Protein AF-A0A966X5R8-F1 (afdb_monomer)

Sequence (350 aa):
FYFALRQKQAVINQLYPLGKGPLVHVAPYYPPERRGLTAILPLIAHPHFSNTVVCWDLTVPPRAFEAALSSVDAFDTALQNWGREYETGPRPLQSIAINKSPPIAPYRTLGEEQANALGIGESMVHERVADLQRMGRLRDLLSERLLNQKQMQDEIGADRDVDASLYTGGFFSTEDLATMEQARQTIASGGLPLVAGNERLRLLIERCYVRATDMPSDQAPIQAWLTYLRRQWLDSGRPKGDGKGAPDVDKIKADLDALSGETDGETYYRYVFAVLEAVREFDKKLHAFELELPDFEALAEERYRISKGEIAMVPEIREASHLLLLCGQDCDEEEKENELEGLRARILDG

pLDDT: mean 76.29, std 15.59, range [40.34, 97.44]

Nearest PDB structures (foldseek):
  4hcb-assembly2_B  TM=7.493E-01  e=2.712E-11  Escherichia coli DH5[alpha]
  2qxf-assembly1_A  TM=7.490E-01  e=5.620E-11  Escherichia coli K-12
  4rg8-assembly1_A  TM=7.379E-01  e=1.232E-10  Methylocaldum szegediense
  4hcc-assembly2_B  TM=6.720E-01  e=2.868E-11  Escherichia coli DH5[alpha]
  3hp9-assembly1_A  TM=6.786E-01  e=1.232E-10  Escherichia coli K-12

Structure (mmCIF, N/CA/C/O backbone):
data_AF-A0A966X5R8-F1
#
_entry.id   AF-A0A966X5R8-F1
#
loop_
_atom_site.group_PDB
_atom_site.id
_atom_site.type_symbol
_atom_site.label_atom_id
_atom_site.label_alt_id
_atom_site.label_comp_id
_atom_site.label_asym_id
_atom_site.label_entity_id
_atom_site.label_seq_id
_atom_site.pdbx_PDB_ins_code
_atom_site.Cartn_x
_atom_site.Cartn_y
_atom_site.Cartn_z
_atom_site.occupancy
_atom_site.B_iso_or_equiv
_atom_site.auth_seq_id
_atom_site.auth_comp_id
_atom_site.auth_asym_id
_atom_site.auth_atom_id
_atom_site.pdbx_PDB_model_num
ATOM 1 N N . PHE A 1 1 ? -8.002 7.814 -21.976 1.00 92.00 1 PHE A N 1
ATOM 2 C CA . PHE A 1 1 ? -7.100 6.706 -21.596 1.00 92.00 1 PHE A CA 1
ATOM 3 C C . PHE A 1 1 ? -7.054 6.505 -20.079 1.00 92.00 1 PHE A C 1
ATOM 5 O O . PHE A 1 1 ? -7.661 5.550 -19.617 1.00 92.00 1 PHE A O 1
ATOM 12 N N . TYR A 1 2 ? -6.455 7.411 -19.291 1.00 91.88 2 TYR A N 1
ATOM 13 C CA . TYR A 1 2 ? -6.263 7.225 -17.837 1.00 91.88 2 TYR A CA 1
ATOM 14 C C . TYR A 1 2 ? -7.529 6.892 -17.035 1.00 91.88 2 TYR A C 1
ATOM 16 O O . TYR A 1 2 ? -7.495 6.001 -16.197 1.00 91.88 2 TYR A O 1
ATOM 24 N N . PHE A 1 3 ? -8.673 7.513 -17.338 1.00 95.38 3 PHE A N 1
ATOM 25 C CA . PHE A 1 3 ? -9.938 7.199 -16.659 1.00 95.38 3 PHE A CA 1
ATOM 26 C C . PHE A 1 3 ? -10.355 5.719 -16.775 1.00 95.38 3 PHE A C 1
ATOM 28 O O . PHE A 1 3 ? -11.056 5.202 -15.907 1.00 95.38 3 PHE A O 1
ATOM 35 N N . ALA A 1 4 ? -9.927 5.008 -17.824 1.00 95.38 4 ALA A N 1
ATOM 36 C CA . ALA A 1 4 ? -10.190 3.577 -17.968 1.00 95.38 4 ALA A CA 1
ATOM 37 C C . ALA A 1 4 ? -9.379 2.729 -16.973 1.00 95.38 4 ALA A C 1
ATOM 39 O O . ALA A 1 4 ? -9.860 1.681 -16.551 1.00 95.38 4 ALA A O 1
ATOM 40 N N . LEU A 1 5 ? -8.208 3.204 -16.529 1.00 95.38 5 LEU A N 1
ATOM 41 C CA . LEU A 1 5 ? -7.352 2.514 -15.553 1.00 95.38 5 LEU A CA 1
ATOM 42 C C . LEU A 1 5 ? -7.962 2.448 -14.147 1.00 95.38 5 LEU A C 1
ATOM 44 O O . LEU A 1 5 ? -7.443 1.732 -13.298 1.00 95.38 5 LEU A O 1
ATOM 48 N N . ARG A 1 6 ? -9.104 3.111 -13.910 1.00 95.00 6 ARG A N 1
ATOM 49 C CA . ARG A 1 6 ? -9.931 2.863 -12.718 1.00 95.00 6 ARG A CA 1
ATOM 50 C C . ARG A 1 6 ? -10.447 1.423 -12.649 1.00 95.00 6 ARG A C 1
ATOM 52 O O . ARG A 1 6 ? -10.785 0.931 -11.579 1.00 95.00 6 ARG A O 1
ATOM 59 N N . GLN A 1 7 ? -10.550 0.749 -13.798 1.00 97.06 7 GLN A N 1
ATOM 60 C CA . GLN A 1 7 ? -10.943 -0.652 -13.872 1.00 97.06 7 GLN A CA 1
ATOM 61 C C . GLN A 1 7 ? -9.709 -1.548 -13.771 1.00 97.06 7 GLN A C 1
ATOM 63 O O . GLN A 1 7 ? -8.801 -1.468 -14.599 1.00 97.06 7 GLN A O 1
ATOM 68 N N . LYS A 1 8 ? -9.730 -2.482 -12.814 1.00 95.50 8 LYS A N 1
ATOM 69 C CA . LYS A 1 8 ? -8.647 -3.452 -12.578 1.00 95.50 8 LYS A CA 1
ATOM 70 C C . LYS A 1 8 ? -8.218 -4.183 -13.857 1.00 95.50 8 LYS A C 1
ATOM 72 O O . LYS A 1 8 ? -7.027 -4.336 -14.111 1.00 95.50 8 LYS A O 1
ATOM 77 N N . GLN A 1 9 ? -9.181 -4.580 -14.692 1.00 96.88 9 GLN A N 1
ATOM 78 C CA . GLN A 1 9 ? -8.901 -5.293 -15.940 1.00 96.88 9 GLN A CA 1
ATOM 79 C C . GLN A 1 9 ? -8.107 -4.445 -16.943 1.00 96.88 9 GLN A C 1
ATOM 81 O O . GLN A 1 9 ? -7.209 -4.962 -17.604 1.00 96.88 9 GLN A O 1
ATOM 86 N N . ALA A 1 10 ? -8.382 -3.141 -17.035 1.00 96.88 10 ALA A N 1
ATOM 87 C CA . ALA A 1 10 ? -7.639 -2.250 -17.923 1.00 96.88 10 ALA A CA 1
ATOM 88 C C . ALA A 1 10 ? -6.162 -2.148 -17.506 1.00 96.88 10 ALA A C 1
ATOM 90 O O . ALA A 1 10 ? -5.284 -2.140 -18.366 1.00 96.88 10 ALA A O 1
ATOM 91 N N . VAL A 1 11 ? -5.888 -2.145 -16.198 1.00 97.31 11 VAL A N 1
ATOM 92 C CA . VAL A 1 11 ? -4.527 -2.151 -15.638 1.00 97.31 11 VAL A CA 1
ATOM 93 C C . VAL A 1 11 ? -3.827 -3.487 -15.900 1.00 97.31 11 VAL A C 1
ATOM 95 O O . VAL A 1 11 ? -2.685 -3.507 -16.358 1.00 97.31 11 VAL A O 1
ATOM 98 N N . ILE A 1 12 ? -4.522 -4.611 -15.687 1.00 97.00 12 ILE A N 1
ATOM 99 C CA . ILE A 1 12 ? -4.009 -5.958 -15.992 1.00 97.00 12 ILE A CA 1
ATOM 100 C C . ILE A 1 12 ? -3.611 -6.058 -17.467 1.00 97.00 12 ILE A C 1
ATOM 102 O O . ILE A 1 12 ? -2.516 -6.524 -17.773 1.00 97.00 12 ILE A O 1
ATOM 106 N N . ASN A 1 13 ? -4.439 -5.538 -18.376 1.00 96.00 13 ASN A N 1
ATOM 107 C CA . ASN A 1 13 ? -4.143 -5.524 -19.807 1.00 96.00 13 ASN A CA 1
ATOM 108 C C . ASN A 1 13 ? -2.893 -4.696 -20.151 1.00 96.00 13 ASN A C 1
ATOM 110 O O . ASN A 1 13 ? -2.282 -4.942 -21.187 1.00 96.00 13 ASN A O 1
ATOM 114 N N . GLN A 1 14 ? -2.483 -3.732 -19.317 1.00 96.25 14 GLN A N 1
ATOM 115 C CA . GLN A 1 14 ? -1.216 -3.010 -19.491 1.00 96.25 14 GLN A CA 1
ATOM 116 C C . GLN A 1 14 ? -0.022 -3.790 -18.934 1.00 96.25 14 GLN A C 1
ATOM 118 O O . GLN A 1 14 ? 1.025 -3.790 -19.568 1.00 96.25 14 GLN A O 1
ATOM 123 N N . LEU A 1 15 ? -0.172 -4.500 -17.815 1.00 96.56 15 LEU A N 1
ATOM 124 C CA . LEU A 1 15 ? 0.940 -5.175 -17.128 1.00 96.56 15 LEU A CA 1
ATOM 125 C C . LEU A 1 15 ? 1.229 -6.594 -17.645 1.00 96.56 15 LEU A C 1
ATOM 127 O O . LEU A 1 15 ? 2.384 -7.010 -17.657 1.00 96.56 15 LEU A O 1
ATOM 131 N N . TYR A 1 16 ? 0.201 -7.327 -18.082 1.00 96.12 16 TYR A N 1
ATOM 132 C CA . TYR A 1 16 ? 0.299 -8.738 -18.470 1.00 96.12 16 TYR A CA 1
ATOM 133 C C . TYR A 1 16 ? 0.244 -8.946 -19.998 1.00 96.12 16 TYR A C 1
ATOM 135 O O . TYR A 1 16 ? -0.403 -8.152 -20.692 1.00 96.12 16 TYR A O 1
ATOM 143 N N . PRO A 1 17 ? 0.883 -10.006 -20.540 1.00 95.69 17 PRO A N 1
ATOM 144 C CA . PRO A 1 17 ? 1.785 -10.928 -19.840 1.00 95.69 17 PRO A CA 1
ATOM 145 C C . PRO A 1 17 ? 3.050 -10.226 -19.321 1.00 95.69 17 PRO A C 1
ATOM 147 O O . PRO A 1 17 ? 3.503 -9.235 -19.892 1.00 95.69 17 PRO A O 1
ATOM 150 N N . LEU A 1 18 ? 3.590 -10.718 -18.203 1.00 94.06 18 LEU A N 1
ATOM 151 C CA . LEU A 1 18 ? 4.760 -10.117 -17.557 1.00 94.06 18 LEU A CA 1
ATOM 152 C C . LEU A 1 18 ? 5.972 -10.175 -18.494 1.00 94.06 18 LEU A C 1
ATOM 154 O O . LEU A 1 18 ? 6.212 -11.181 -19.161 1.00 94.06 18 LEU A O 1
ATOM 158 N N . GLY A 1 19 ? 6.737 -9.088 -18.552 1.00 90.56 19 GLY A N 1
ATOM 159 C CA . GLY A 1 19 ? 7.883 -8.949 -19.448 1.00 90.56 19 GLY A CA 1
ATOM 160 C C . GLY A 1 19 ? 7.545 -8.671 -20.917 1.00 90.56 19 GLY A C 1
ATOM 161 O O . GLY A 1 19 ? 8.469 -8.639 -21.725 1.00 90.56 19 GLY A O 1
ATOM 162 N N . LYS A 1 20 ? 6.272 -8.443 -21.285 1.00 92.12 20 LYS A N 1
ATOM 163 C CA . LYS A 1 20 ? 5.883 -8.173 -22.687 1.00 92.12 20 LYS A CA 1
ATOM 164 C C . LYS A 1 20 ? 6.517 -6.924 -23.297 1.00 92.12 20 LYS A C 1
ATOM 166 O O . LYS A 1 20 ? 6.625 -6.827 -24.514 1.00 92.12 20 LYS A O 1
ATOM 171 N N . GLY A 1 21 ? 6.862 -5.943 -22.469 1.00 93.38 21 GLY A N 1
ATOM 172 C CA . GLY A 1 21 ? 7.420 -4.683 -22.928 1.00 93.38 21 GLY A CA 1
ATOM 173 C C . GLY A 1 21 ? 7.363 -3.583 -21.872 1.00 93.38 21 GLY A C 1
ATOM 174 O O . GLY A 1 21 ? 6.672 -3.730 -20.858 1.00 93.38 21 GLY A O 1
ATOM 175 N N . PRO A 1 22 ? 8.103 -2.490 -22.107 1.00 96.75 22 PRO A N 1
ATOM 176 C CA . PRO A 1 22 ? 8.190 -1.373 -21.185 1.00 96.75 22 PRO A CA 1
ATOM 177 C C . PRO A 1 22 ? 6.902 -0.542 -21.161 1.00 96.75 22 PRO A C 1
ATOM 179 O O . PRO A 1 22 ? 6.202 -0.372 -22.166 1.00 96.75 22 PRO A O 1
ATOM 182 N N . LEU A 1 23 ? 6.626 0.028 -19.996 1.00 97.44 23 LEU A N 1
ATOM 183 C CA . LEU A 1 23 ? 5.551 0.978 -19.740 1.00 97.44 23 LEU A CA 1
ATOM 184 C C . LEU A 1 23 ? 6.149 2.276 -19.207 1.00 97.44 23 LEU A C 1
ATOM 186 O O . LEU A 1 23 ? 7.207 2.265 -18.593 1.00 97.44 23 LEU A O 1
ATOM 190 N N . VAL A 1 24 ? 5.455 3.386 -19.396 1.00 96.38 24 VAL A N 1
ATOM 191 C CA . VAL A 1 24 ? 5.716 4.630 -18.670 1.00 96.38 24 VAL A CA 1
ATOM 192 C C . VAL A 1 24 ? 4.886 4.615 -17.394 1.00 96.38 24 VAL A C 1
ATOM 194 O O . VAL A 1 24 ? 3.713 4.243 -17.432 1.00 96.38 24 VAL A O 1
ATOM 197 N N . HIS A 1 25 ? 5.486 5.021 -16.280 1.00 95.75 25 HIS A N 1
ATOM 198 C CA . HIS A 1 25 ? 4.829 5.154 -14.984 1.00 95.75 25 HIS A CA 1
ATOM 199 C C . HIS A 1 25 ? 5.086 6.539 -14.398 1.00 95.75 25 HIS A C 1
ATOM 201 O O . HIS A 1 25 ? 6.204 7.052 -14.475 1.00 95.75 25 HIS A O 1
ATOM 207 N N . VAL A 1 26 ? 4.043 7.126 -13.813 1.00 92.94 26 VAL A N 1
ATOM 208 C CA . VAL A 1 26 ? 4.094 8.438 -13.162 1.00 92.94 26 VAL A CA 1
ATOM 209 C C . VAL A 1 26 ? 4.013 8.265 -11.651 1.00 92.94 26 VAL A C 1
ATOM 211 O O . VAL A 1 26 ? 3.110 7.600 -11.150 1.00 92.94 26 VAL A O 1
ATOM 214 N N . ALA A 1 27 ? 4.907 8.898 -10.902 1.00 88.88 27 ALA A N 1
ATOM 215 C CA . ALA A 1 27 ? 4.809 8.930 -9.448 1.00 88.88 27 ALA A CA 1
ATOM 216 C C . ALA A 1 27 ? 5.472 10.186 -8.864 1.00 88.88 27 ALA A C 1
ATOM 218 O O . ALA A 1 27 ? 6.476 10.652 -9.405 1.00 88.88 27 ALA A O 1
ATOM 219 N N . PRO A 1 28 ? 4.963 10.716 -7.735 1.00 84.25 28 PRO A N 1
ATOM 220 C CA . PRO A 1 28 ? 5.471 11.954 -7.137 1.00 84.25 28 PRO A CA 1
ATOM 221 C C . PRO A 1 28 ? 6.893 11.831 -6.573 1.00 84.25 28 PRO A C 1
ATOM 223 O O . PRO A 1 28 ? 7.563 12.837 -6.382 1.00 84.25 28 PRO A O 1
ATOM 226 N N . TYR A 1 29 ? 7.356 10.607 -6.306 1.00 80.00 29 TYR A N 1
ATOM 227 C CA . TYR A 1 29 ? 8.695 10.336 -5.782 1.00 80.00 29 TYR A CA 1
ATOM 228 C C . TYR A 1 29 ? 9.753 10.130 -6.878 1.00 80.00 29 TYR A C 1
ATOM 230 O O . TYR A 1 29 ? 10.916 9.892 -6.553 1.00 80.00 29 TYR A O 1
ATOM 238 N N . TYR A 1 30 ? 9.381 10.161 -8.164 1.00 85.62 30 TYR A N 1
ATOM 239 C CA . TYR A 1 30 ? 10.380 10.172 -9.233 1.00 85.62 30 TYR A CA 1
ATOM 240 C C . TYR A 1 30 ? 11.005 11.567 -9.370 1.00 85.62 30 TYR A C 1
ATOM 242 O O . TYR A 1 30 ? 10.332 12.560 -9.090 1.00 85.62 30 TYR A O 1
ATOM 250 N N . PRO A 1 31 ? 12.271 11.659 -9.822 1.00 84.25 31 PRO A N 1
ATOM 251 C CA . PRO A 1 31 ? 12.991 12.925 -9.872 1.00 84.25 31 PRO A CA 1
ATOM 252 C C . PRO A 1 31 ? 12.249 14.009 -10.680 1.00 84.25 31 PRO A C 1
ATOM 254 O O . PRO A 1 31 ? 11.727 13.703 -11.765 1.00 84.25 31 PRO A O 1
ATOM 257 N N . PRO A 1 32 ? 12.210 15.268 -10.198 1.00 86.19 32 PRO A N 1
ATOM 258 C CA . PRO A 1 32 ? 11.574 16.382 -10.902 1.00 86.19 32 PRO A CA 1
ATOM 259 C C . PRO A 1 32 ? 12.135 16.626 -12.307 1.00 86.19 32 PRO A C 1
ATOM 261 O O . PRO A 1 32 ? 11.387 17.006 -13.206 1.00 86.19 32 PRO A O 1
ATOM 264 N N . GLU A 1 33 ? 13.418 16.337 -12.533 1.00 87.19 33 GLU A N 1
ATOM 265 C CA . GLU A 1 33 ? 14.095 16.467 -13.832 1.00 87.19 33 GLU A CA 1
ATOM 266 C C . GLU A 1 33 ? 13.464 15.545 -14.883 1.00 87.19 33 GLU A C 1
ATOM 268 O O . GLU A 1 33 ? 13.405 15.877 -16.066 1.00 87.19 33 GLU A O 1
ATOM 273 N N . ARG A 1 34 ? 12.917 14.405 -14.437 1.00 88.12 34 ARG A N 1
ATOM 274 C CA . ARG A 1 34 ? 12.148 13.476 -15.272 1.00 88.12 34 ARG A CA 1
ATOM 275 C C . ARG A 1 34 ? 10.647 13.760 -15.254 1.00 88.12 34 ARG A C 1
ATOM 277 O O . ARG A 1 34 ? 9.868 12.957 -15.756 1.00 88.12 34 ARG A O 1
ATOM 284 N N . ARG A 1 35 ? 10.214 14.887 -14.678 1.00 89.75 35 ARG A N 1
ATOM 285 C CA . ARG A 1 35 ? 8.802 15.290 -14.545 1.00 89.75 35 ARG A CA 1
ATOM 286 C C . ARG A 1 35 ? 7.945 14.238 -13.838 1.00 89.75 35 ARG A C 1
ATOM 288 O O . ARG A 1 35 ? 6.788 14.027 -14.197 1.00 89.75 35 ARG A O 1
ATOM 295 N N . GLY A 1 36 ? 8.526 13.536 -12.866 1.00 89.50 36 GLY A N 1
ATOM 296 C CA . GLY A 1 36 ? 7.824 12.470 -12.160 1.00 89.50 36 GLY A CA 1
ATOM 297 C C . GLY A 1 36 ? 7.542 11.233 -13.026 1.00 89.50 36 GLY A C 1
ATOM 298 O O . GLY A 1 36 ? 6.611 10.494 -12.715 1.00 89.50 36 GLY A O 1
ATOM 299 N N . LEU A 1 37 ? 8.287 11.015 -14.119 1.00 92.44 37 LEU A N 1
ATOM 300 C CA . LEU A 1 37 ? 8.134 9.881 -15.037 1.00 92.44 37 LEU A CA 1
ATOM 301 C C . LEU A 1 37 ? 9.310 8.908 -14.938 1.00 92.44 37 LEU A C 1
ATOM 303 O O . LEU A 1 37 ? 10.467 9.300 -14.776 1.00 92.44 37 LEU A O 1
ATOM 307 N N . THR A 1 38 ? 9.023 7.629 -15.158 1.00 92.69 38 THR A N 1
ATOM 308 C CA . THR A 1 38 ? 10.049 6.645 -15.502 1.00 92.69 38 THR A CA 1
ATOM 309 C C . THR A 1 38 ? 9.525 5.593 -16.481 1.00 92.69 38 THR A C 1
ATOM 311 O O . THR A 1 38 ? 8.311 5.453 -16.659 1.00 92.69 38 THR A O 1
ATOM 314 N N . ALA A 1 39 ? 10.432 4.843 -17.113 1.00 95.50 39 ALA A N 1
ATOM 315 C CA . ALA A 1 39 ? 10.085 3.621 -17.828 1.00 95.50 39 ALA A CA 1
ATOM 316 C C . ALA A 1 39 ? 10.262 2.412 -16.911 1.00 95.50 39 ALA A C 1
ATOM 318 O O . ALA A 1 39 ? 11.299 2.251 -16.272 1.00 95.50 39 ALA A O 1
ATOM 319 N N . ILE A 1 40 ? 9.253 1.548 -16.879 1.00 95.94 40 ILE A N 1
ATOM 320 C CA . ILE A 1 40 ? 9.234 0.341 -16.065 1.00 95.94 40 ILE A CA 1
ATOM 321 C C . ILE A 1 40 ? 9.009 -0.919 -16.902 1.00 95.94 40 ILE A C 1
ATOM 323 O O . ILE A 1 40 ? 8.311 -0.878 -17.914 1.00 95.94 40 ILE A O 1
ATOM 327 N N . LEU A 1 41 ? 9.530 -2.059 -16.446 1.00 96.81 41 LEU A N 1
ATOM 328 C CA . LEU A 1 41 ? 9.238 -3.381 -17.009 1.00 96.81 41 LEU A CA 1
ATOM 329 C C . LEU A 1 41 ? 8.567 -4.284 -15.959 1.00 96.81 41 LEU A C 1
ATOM 331 O O . LEU A 1 41 ? 9.183 -4.547 -14.928 1.00 96.81 41 LEU A O 1
ATOM 335 N N . PRO A 1 42 ? 7.346 -4.803 -16.192 1.00 96.19 42 PRO A N 1
ATOM 336 C CA . PRO A 1 42 ? 6.706 -5.760 -15.283 1.00 96.19 42 PRO A CA 1
ATOM 337 C C . PRO A 1 42 ? 7.482 -7.081 -15.210 1.00 96.19 42 PRO A C 1
ATOM 339 O O . PRO A 1 42 ? 7.704 -7.707 -16.249 1.00 96.19 42 PRO A O 1
ATOM 342 N N . LEU A 1 43 ? 7.869 -7.524 -14.008 1.00 94.00 43 LEU A N 1
ATOM 343 C CA . LEU A 1 43 ? 8.695 -8.725 -13.814 1.00 94.00 43 LEU A CA 1
ATOM 344 C C . LEU A 1 43 ? 7.929 -9.891 -13.190 1.00 94.00 43 LEU A C 1
ATOM 346 O O . LEU A 1 43 ? 7.895 -10.973 -13.777 1.00 94.00 43 LEU A O 1
ATOM 350 N N . ILE A 1 44 ? 7.336 -9.678 -12.012 1.00 94.12 44 ILE A N 1
ATOM 351 C CA . ILE A 1 44 ? 6.662 -10.722 -11.227 1.00 94.12 44 ILE A CA 1
ATOM 352 C C . ILE A 1 44 ? 5.359 -10.197 -10.621 1.00 94.12 44 ILE A C 1
ATOM 354 O O . ILE A 1 44 ? 5.223 -9.006 -10.336 1.00 94.12 44 ILE A O 1
ATOM 358 N N . ALA A 1 45 ? 4.400 -11.092 -10.394 1.00 94.88 45 ALA A N 1
ATOM 359 C CA . ALA A 1 45 ? 3.311 -10.813 -9.465 1.00 94.88 45 ALA A CA 1
ATOM 360 C C . ALA A 1 45 ? 3.867 -10.865 -8.035 1.00 94.88 45 ALA A C 1
ATOM 362 O O . ALA A 1 45 ? 4.693 -11.724 -7.729 1.00 94.88 45 ALA A O 1
ATOM 363 N N . HIS A 1 46 ? 3.437 -9.957 -7.162 1.00 91.62 46 HIS A N 1
ATOM 364 C CA . HIS A 1 46 ? 3.885 -9.982 -5.776 1.00 91.62 46 HIS A CA 1
ATOM 365 C C . HIS A 1 46 ? 3.314 -11.228 -5.077 1.00 91.62 46 HIS A C 1
ATOM 367 O O . HIS A 1 46 ? 2.095 -11.414 -5.091 1.00 91.62 46 HIS A O 1
ATOM 373 N N . PRO A 1 47 ? 4.142 -12.051 -4.410 1.00 88.44 47 PRO A N 1
ATOM 374 C CA . PRO A 1 47 ? 3.707 -13.352 -3.896 1.00 88.44 47 PRO A CA 1
ATOM 375 C C . PRO A 1 47 ? 2.616 -13.251 -2.820 1.00 88.44 47 PRO A C 1
ATOM 377 O O . PRO A 1 47 ? 1.686 -14.046 -2.794 1.00 88.44 47 PRO A O 1
ATOM 380 N N . HIS A 1 48 ? 2.699 -12.232 -1.960 1.00 83.44 48 HIS A N 1
ATOM 381 C CA . HIS A 1 48 ? 1.723 -12.006 -0.886 1.00 83.44 48 HIS A CA 1
ATOM 382 C C . HIS A 1 48 ? 0.604 -11.009 -1.191 1.00 83.44 48 HIS A C 1
ATOM 384 O O . HIS A 1 48 ? -0.446 -11.046 -0.551 1.00 83.44 48 HIS A O 1
ATOM 390 N N . PHE A 1 49 ? 0.824 -10.088 -2.128 1.00 86.50 49 PHE A N 1
ATOM 391 C CA . PHE A 1 49 ? -0.122 -9.029 -2.456 1.00 86.50 49 PHE A CA 1
ATOM 392 C C . PHE A 1 49 ? -0.640 -9.289 -3.864 1.00 86.50 49 PHE A C 1
ATOM 394 O O . PHE A 1 49 ? -0.090 -8.794 -4.842 1.00 86.50 49 PHE A O 1
ATOM 401 N N . SER A 1 50 ? -1.726 -10.055 -3.967 1.00 88.88 50 SER A N 1
ATOM 402 C CA . SER A 1 50 ? -2.311 -10.486 -5.249 1.00 88.88 50 SER A CA 1
ATOM 403 C C . SER A 1 50 ? -2.692 -9.336 -6.190 1.00 88.88 50 SER A C 1
ATOM 405 O O . SER A 1 50 ? -2.828 -9.527 -7.396 1.00 88.88 50 SER A O 1
ATOM 407 N N . ASN A 1 51 ? -2.856 -8.128 -5.645 1.00 93.06 51 ASN A N 1
ATOM 408 C CA . ASN A 1 51 ? -3.130 -6.908 -6.394 1.00 93.06 51 ASN A CA 1
ATOM 409 C C . ASN A 1 51 ? -1.874 -6.080 -6.707 1.00 93.06 51 ASN A C 1
ATOM 411 O O . ASN A 1 51 ? -2.007 -4.926 -7.099 1.00 93.06 51 ASN A O 1
ATOM 415 N N . THR A 1 52 ? -0.672 -6.622 -6.546 1.00 93.81 52 THR A N 1
ATOM 416 C CA . THR A 1 52 ? 0.574 -5.887 -6.766 1.00 93.81 52 THR A CA 1
ATOM 417 C C . THR A 1 52 ? 1.428 -6.602 -7.799 1.00 93.81 52 THR A C 1
ATOM 419 O O . THR A 1 52 ? 1.671 -7.803 -7.705 1.00 93.81 52 THR A O 1
ATOM 422 N N . VAL A 1 53 ? 1.912 -5.850 -8.782 1.00 95.38 53 VAL A N 1
ATOM 423 C CA . VAL A 1 53 ? 2.927 -6.303 -9.735 1.00 95.38 53 VAL A CA 1
ATOM 424 C C . VAL A 1 53 ? 4.225 -5.583 -9.420 1.00 95.38 53 VAL A C 1
ATOM 426 O O . VAL A 1 53 ? 4.234 -4.367 -9.238 1.00 95.38 53 VAL A O 1
ATOM 429 N N . VAL A 1 54 ? 5.316 -6.336 -9.348 1.00 93.12 54 VAL A N 1
ATOM 430 C CA . VAL A 1 54 ? 6.653 -5.787 -9.147 1.00 93.12 54 VAL A CA 1
ATOM 431 C C . VAL A 1 54 ? 7.262 -5.513 -10.514 1.00 93.12 54 VAL A C 1
ATOM 433 O O . VAL A 1 54 ? 7.395 -6.410 -11.354 1.00 93.12 54 VAL A O 1
ATOM 436 N N . CYS A 1 55 ? 7.620 -4.256 -10.731 1.00 93.81 55 CYS A N 1
ATOM 437 C CA . CYS A 1 55 ? 8.205 -3.761 -11.964 1.00 93.81 55 CYS A CA 1
ATOM 438 C C . CYS A 1 55 ? 9.628 -3.258 -11.719 1.00 93.81 55 CYS A C 1
ATOM 440 O O . CYS A 1 55 ? 9.940 -2.781 -10.632 1.00 93.81 55 CYS A O 1
ATOM 442 N N . TRP A 1 56 ? 10.472 -3.326 -12.743 1.00 91.94 56 TRP A N 1
ATOM 443 C CA . TRP A 1 56 ? 11.819 -2.767 -12.729 1.00 91.94 56 TRP A CA 1
ATOM 444 C C . TRP A 1 56 ? 11.840 -1.356 -13.309 1.00 91.94 56 TRP A C 1
ATOM 446 O O . TRP A 1 56 ? 11.336 -1.185 -14.411 1.00 91.94 56 TRP A O 1
ATOM 456 N N . ASP A 1 57 ? 12.443 -0.378 -12.635 1.00 91.75 57 ASP A N 1
ATOM 457 C CA . ASP A 1 57 ? 12.769 0.938 -13.194 1.00 91.75 57 ASP A CA 1
ATOM 458 C C . ASP A 1 57 ? 13.962 0.811 -14.151 1.00 91.75 57 ASP A C 1
ATOM 460 O O . ASP A 1 57 ? 15.105 0.606 -13.739 1.00 91.75 57 ASP A O 1
ATOM 464 N N . LEU A 1 58 ? 13.694 0.942 -15.449 1.00 92.88 58 LEU A N 1
ATOM 465 C CA . LEU A 1 58 ? 14.681 0.761 -16.512 1.00 92.88 58 LEU A CA 1
ATOM 466 C C . LEU A 1 58 ? 15.762 1.844 -16.526 1.00 92.88 58 LEU A C 1
ATOM 468 O O . LEU A 1 58 ? 16.779 1.665 -17.183 1.00 92.88 58 LEU A O 1
ATOM 472 N N . THR A 1 59 ? 15.605 2.936 -15.778 1.00 88.94 59 THR A N 1
ATOM 473 C CA . THR A 1 59 ? 16.694 3.911 -15.615 1.00 88.94 59 THR A CA 1
ATOM 474 C C . THR A 1 59 ? 17.819 3.399 -14.719 1.00 88.94 59 THR A C 1
ATOM 476 O O . THR A 1 59 ? 18.926 3.936 -14.753 1.00 88.94 59 THR A O 1
ATOM 479 N N . VAL A 1 60 ? 17.576 2.318 -13.971 1.00 86.12 60 VAL A N 1
ATOM 480 C CA . VAL A 1 60 ? 18.576 1.655 -13.136 1.00 86.12 60 VAL A CA 1
ATOM 481 C C . VAL A 1 60 ? 19.142 0.435 -13.872 1.00 86.12 60 VAL A C 1
ATOM 483 O O . VAL A 1 60 ? 18.377 -0.474 -14.207 1.00 86.12 60 VAL A O 1
ATOM 486 N N . PRO A 1 61 ? 20.466 0.364 -14.118 1.00 85.38 61 PRO A N 1
ATOM 487 C CA . PRO A 1 61 ? 21.083 -0.770 -14.800 1.00 85.38 61 PRO A CA 1
ATOM 488 C C . PRO A 1 61 ? 20.911 -2.076 -13.999 1.00 85.38 61 PRO A C 1
ATOM 490 O O . PRO A 1 61 ? 21.439 -2.171 -12.889 1.00 85.38 61 PRO A O 1
ATOM 493 N N . PRO A 1 62 ? 20.267 -3.122 -14.560 1.00 82.94 62 PRO A N 1
ATOM 494 C CA . PRO A 1 62 ? 20.102 -4.419 -13.900 1.00 82.94 62 PRO A CA 1
ATOM 495 C C . PRO A 1 62 ? 21.427 -5.077 -13.515 1.00 82.94 62 PRO A C 1
ATOM 497 O O . PRO A 1 62 ? 21.525 -5.721 -12.478 1.00 82.94 62 PRO A O 1
ATOM 500 N N . ARG A 1 63 ? 22.482 -4.856 -14.307 1.00 77.31 63 ARG A N 1
ATOM 501 C CA . ARG A 1 63 ? 23.830 -5.390 -14.050 1.00 77.31 63 ARG A CA 1
ATOM 502 C C . ARG A 1 63 ? 24.421 -4.941 -12.717 1.00 77.31 63 ARG A C 1
ATOM 504 O O . ARG A 1 63 ? 25.173 -5.693 -12.111 1.00 77.31 63 ARG A O 1
ATOM 511 N N . ALA A 1 64 ? 24.045 -3.759 -12.218 1.00 69.12 64 ALA A N 1
ATOM 512 C CA . ALA A 1 64 ? 24.472 -3.310 -10.891 1.00 69.12 64 ALA A CA 1
ATOM 513 C C . ALA A 1 64 ? 23.976 -4.248 -9.774 1.00 69.12 64 ALA A C 1
ATOM 515 O O . ALA A 1 64 ? 24.586 -4.329 -8.713 1.00 69.12 64 ALA A O 1
ATOM 516 N N . PHE A 1 65 ? 22.898 -4.994 -10.030 1.00 69.69 65 PHE A N 1
ATOM 517 C CA . PHE A 1 65 ? 22.325 -5.947 -9.090 1.00 69.69 65 PHE A CA 1
ATOM 518 C C . PHE A 1 65 ? 22.960 -7.308 -9.207 1.00 69.69 65 PHE A C 1
ATOM 520 O O . PHE A 1 65 ? 22.951 -8.028 -8.228 1.00 69.69 65 PHE A O 1
ATOM 527 N N . GLU A 1 66 ? 23.539 -7.663 -10.350 1.00 66.56 66 GLU A N 1
ATOM 528 C CA . GLU A 1 66 ? 24.183 -8.960 -10.547 1.00 66.56 66 GLU A CA 1
ATOM 529 C C . GLU A 1 66 ? 25.266 -9.216 -9.486 1.00 66.56 66 GLU A C 1
ATOM 531 O O . GLU A 1 66 ? 25.321 -10.297 -8.907 1.00 66.56 66 GLU A O 1
ATOM 536 N N . ALA A 1 67 ? 26.021 -8.176 -9.115 1.00 63.22 67 ALA A N 1
ATOM 537 C CA . ALA A 1 67 ? 26.954 -8.220 -7.992 1.00 63.22 67 ALA A CA 1
ATOM 538 C C . ALA A 1 67 ? 26.248 -8.405 -6.632 1.00 63.22 67 ALA A C 1
ATOM 540 O O . ALA A 1 67 ? 26.701 -9.209 -5.819 1.00 63.22 67 ALA A O 1
ATOM 541 N N . ALA A 1 68 ? 25.118 -7.727 -6.397 1.00 59.84 68 ALA A N 1
ATOM 542 C CA . ALA A 1 68 ? 24.312 -7.868 -5.179 1.00 59.84 68 ALA A CA 1
ATOM 543 C C . ALA A 1 68 ? 23.574 -9.218 -5.091 1.00 59.84 68 ALA A C 1
ATOM 545 O O . ALA A 1 68 ? 23.326 -9.701 -3.995 1.00 59.84 68 ALA A O 1
ATOM 546 N N . LEU A 1 69 ? 23.280 -9.872 -6.220 1.00 59.34 69 LEU A N 1
ATOM 547 C CA . LEU A 1 69 ? 22.708 -11.224 -6.275 1.00 59.34 69 LEU A CA 1
ATOM 548 C C . LEU A 1 69 ? 23.697 -12.295 -5.778 1.00 59.34 69 LEU A C 1
ATOM 550 O O . LEU A 1 69 ? 23.291 -13.434 -5.546 1.00 59.34 69 LEU A O 1
ATOM 554 N N . SER A 1 70 ? 24.978 -11.946 -5.613 1.00 59.81 70 SER A N 1
ATOM 555 C CA . SER A 1 70 ? 26.026 -12.851 -5.123 1.00 59.81 70 SER A CA 1
ATOM 556 C C . SER A 1 70 ? 25.936 -13.113 -3.618 1.00 59.81 70 SER A C 1
ATOM 558 O O . SER A 1 70 ? 26.444 -14.136 -3.159 1.00 59.81 70 SER A O 1
ATOM 560 N N . SER A 1 71 ? 25.308 -12.221 -2.839 1.00 61.25 71 SER A N 1
ATOM 561 C CA . SER A 1 71 ? 25.080 -12.435 -1.409 1.00 61.25 71 SER A CA 1
ATOM 562 C C . SER A 1 71 ? 23.689 -11.984 -0.965 1.00 61.25 71 SER A C 1
ATOM 564 O O . SER A 1 71 ? 23.177 -10.929 -1.329 1.00 61.25 71 SER A O 1
ATOM 566 N N . VAL A 1 72 ? 23.082 -12.830 -0.140 1.00 58.59 72 VAL A N 1
ATOM 567 C CA . VAL A 1 72 ? 21.742 -12.666 0.428 1.00 58.59 72 VAL A CA 1
ATOM 568 C C . VAL A 1 72 ? 21.590 -11.323 1.150 1.00 58.59 72 VAL A C 1
ATOM 570 O O . VAL A 1 72 ? 20.679 -10.556 0.843 1.00 58.59 72 VAL A O 1
ATOM 573 N N . ASP A 1 73 ? 22.535 -11.004 2.032 1.00 60.47 73 ASP A N 1
ATOM 574 C CA . ASP A 1 73 ? 22.474 -9.802 2.864 1.00 60.47 73 ASP A CA 1
ATOM 575 C C . ASP A 1 73 ? 22.686 -8.516 2.059 1.00 60.47 73 ASP A C 1
ATOM 577 O O . ASP A 1 73 ? 22.098 -7.486 2.387 1.00 60.47 73 ASP A O 1
ATOM 581 N N . ALA A 1 74 ? 23.485 -8.553 0.984 1.00 58.31 74 ALA A N 1
ATOM 582 C CA . ALA A 1 74 ? 23.678 -7.389 0.121 1.00 58.31 74 ALA A CA 1
ATOM 583 C C . ALA A 1 74 ? 22.417 -7.087 -0.688 1.00 58.31 74 ALA A C 1
ATOM 585 O O . ALA A 1 74 ? 22.063 -5.921 -0.839 1.00 58.31 74 ALA A O 1
ATOM 586 N N . PHE A 1 75 ? 21.713 -8.116 -1.166 1.00 61.47 75 PHE A N 1
ATOM 587 C CA . PHE A 1 75 ? 20.444 -7.941 -1.864 1.00 61.47 75 PHE A CA 1
ATOM 588 C C . PHE A 1 75 ? 19.351 -7.398 -0.937 1.00 61.47 75 PHE A C 1
ATOM 590 O O . PHE A 1 75 ? 18.663 -6.450 -1.311 1.00 61.47 75 PHE A O 1
ATOM 597 N N . ASP A 1 76 ? 19.231 -7.941 0.278 1.00 61.19 76 ASP A N 1
ATOM 598 C CA . ASP A 1 76 ? 18.237 -7.500 1.264 1.00 61.19 76 ASP A CA 1
ATOM 599 C C . ASP A 1 76 ? 18.551 -6.099 1.805 1.00 61.19 76 ASP A C 1
ATOM 601 O O . ASP A 1 76 ? 17.656 -5.262 1.893 1.00 61.19 76 ASP A O 1
ATOM 605 N N . THR A 1 77 ? 19.821 -5.787 2.076 1.00 58.09 77 THR A N 1
ATOM 606 C CA . THR A 1 77 ? 20.260 -4.430 2.449 1.00 58.09 77 THR A CA 1
ATOM 607 C C . THR A 1 77 ? 19.979 -3.443 1.329 1.00 58.09 77 THR A C 1
ATOM 609 O O . THR A 1 77 ? 19.493 -2.340 1.575 1.00 58.09 77 THR A O 1
ATOM 612 N N . ALA A 1 78 ? 20.245 -3.828 0.083 1.00 56.94 78 ALA A N 1
ATOM 613 C CA . ALA A 1 78 ? 19.971 -2.964 -1.042 1.00 56.94 78 ALA A CA 1
ATOM 614 C C . ALA A 1 78 ? 18.450 -2.773 -1.212 1.00 56.94 78 ALA A C 1
ATOM 616 O O . ALA A 1 78 ? 17.999 -1.634 -1.276 1.00 56.94 78 ALA A O 1
ATOM 617 N N . LEU A 1 79 ? 17.638 -3.833 -1.105 1.00 60.09 79 LEU A N 1
ATOM 618 C CA . LEU A 1 79 ? 16.168 -3.779 -1.119 1.00 60.09 79 LEU A CA 1
ATOM 619 C C . LEU A 1 79 ? 15.565 -2.944 0.023 1.00 60.09 79 LEU A C 1
ATOM 621 O O . LEU A 1 79 ? 14.609 -2.209 -0.205 1.00 60.09 79 LEU A O 1
ATOM 625 N N . GLN A 1 80 ? 16.122 -3.022 1.233 1.00 55.16 80 GLN A N 1
ATOM 626 C CA . GLN A 1 80 ? 15.671 -2.270 2.412 1.00 55.16 80 GLN A CA 1
ATOM 627 C C . GLN A 1 80 ? 16.111 -0.800 2.393 1.00 55.16 80 GLN A C 1
ATOM 629 O O . GLN A 1 80 ? 15.365 0.074 2.844 1.00 55.16 80 GLN A O 1
ATOM 634 N N . ASN A 1 81 ? 17.299 -0.509 1.863 1.00 49.41 81 ASN A N 1
ATOM 635 C CA . ASN A 1 81 ? 17.749 0.863 1.624 1.00 49.41 81 ASN A CA 1
ATOM 636 C C . ASN A 1 81 ? 16.973 1.498 0.453 1.00 49.41 81 ASN A C 1
ATOM 638 O O . ASN A 1 81 ? 16.728 2.705 0.447 1.00 49.41 81 ASN A O 1
ATOM 642 N N . TRP A 1 82 ? 16.483 0.689 -0.493 1.00 55.06 82 TRP A N 1
ATOM 643 C CA . TRP A 1 82 ? 15.589 1.105 -1.574 1.00 55.06 82 TRP A CA 1
ATOM 644 C C . TRP A 1 82 ? 14.135 1.232 -1.114 1.00 55.06 82 TRP A C 1
ATOM 646 O O . TRP A 1 82 ? 13.283 0.388 -1.371 1.00 55.06 82 TRP A O 1
ATOM 656 N N . GLY A 1 83 ? 13.813 2.347 -0.468 1.00 45.12 83 GLY A N 1
ATOM 657 C CA . GLY A 1 83 ? 12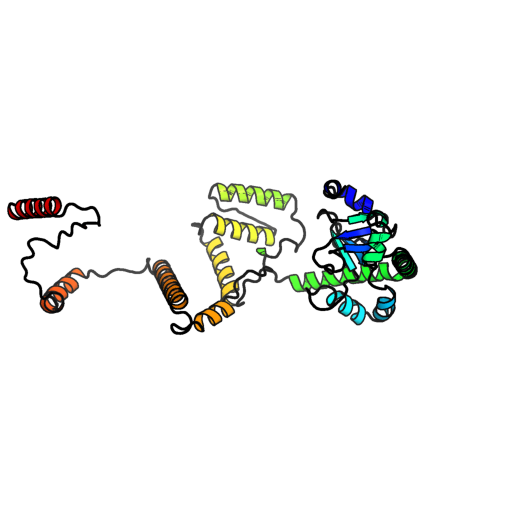.440 2.602 -0.024 1.00 45.12 83 GLY A CA 1
ATOM 658 C C . GLY A 1 83 ? 12.315 3.623 1.091 1.00 45.12 83 GLY A C 1
ATOM 659 O O . GLY A 1 83 ? 11.228 4.179 1.272 1.00 45.12 83 GLY A O 1
ATOM 660 N N . ARG A 1 84 ? 13.416 3.941 1.782 1.00 45.22 84 ARG A N 1
ATOM 661 C CA . ARG A 1 84 ? 13.443 5.043 2.746 1.00 45.22 84 ARG A CA 1
ATOM 662 C C . ARG A 1 84 ? 13.287 6.378 2.007 1.00 45.22 84 ARG A C 1
ATOM 664 O O . ARG A 1 84 ? 13.714 6.532 0.861 1.00 45.22 84 ARG A O 1
ATOM 671 N N . GLU A 1 85 ? 12.479 7.254 2.588 1.00 43.56 85 GLU A N 1
ATOM 672 C CA . GLU A 1 85 ? 11.966 8.474 1.965 1.00 43.56 85 GLU A CA 1
ATOM 673 C C . GLU A 1 85 ? 13.102 9.423 1.526 1.00 43.56 85 GLU A C 1
ATOM 675 O O . GLU A 1 85 ? 14.084 9.616 2.231 1.00 43.56 85 GLU A O 1
ATOM 680 N N . TYR A 1 86 ? 12.924 9.985 0.329 1.00 47.12 86 TYR A N 1
ATOM 681 C CA . TYR A 1 86 ? 13.463 11.247 -0.192 1.00 47.12 86 TYR A CA 1
ATOM 682 C C . TYR A 1 86 ? 14.968 11.553 -0.295 1.00 47.12 86 TYR A C 1
ATOM 684 O O . TYR A 1 86 ? 15.271 12.441 -1.086 1.00 47.12 86 TYR A O 1
ATOM 692 N N . GLU A 1 87 ? 15.911 10.868 0.361 1.00 43.75 87 GLU A N 1
ATOM 693 C CA . GLU A 1 87 ? 17.264 11.464 0.446 1.00 43.75 87 GLU A CA 1
ATOM 694 C C . GLU A 1 87 ? 18.391 10.832 -0.385 1.00 43.75 87 GLU A C 1
ATOM 696 O O . GLU A 1 87 ? 19.224 11.589 -0.875 1.00 43.75 87 GLU A O 1
ATOM 701 N N . THR A 1 88 ? 18.472 9.520 -0.638 1.00 48.03 88 THR A N 1
ATOM 702 C CA . THR A 1 88 ? 19.738 8.989 -1.208 1.00 48.03 88 THR A CA 1
ATOM 703 C C . THR A 1 88 ? 19.622 7.715 -2.058 1.00 48.03 88 THR A C 1
ATOM 705 O O . THR A 1 88 ? 20.253 6.701 -1.772 1.00 48.03 88 THR A O 1
ATOM 708 N N . GLY A 1 89 ? 18.896 7.759 -3.185 1.00 51.69 89 GLY A N 1
ATOM 709 C CA . GLY A 1 89 ? 19.247 6.880 -4.315 1.00 51.69 89 GLY A CA 1
ATOM 710 C C . GLY A 1 89 ? 18.115 6.331 -5.193 1.00 51.69 89 GLY A C 1
ATOM 711 O O . GLY A 1 89 ? 16.930 6.461 -4.879 1.00 51.69 89 GLY A O 1
ATOM 712 N N . PRO A 1 90 ? 18.484 5.713 -6.332 1.00 54.75 90 PRO A N 1
ATOM 713 C CA . PRO A 1 90 ? 17.536 5.170 -7.299 1.00 54.75 90 PRO A CA 1
ATOM 714 C C . PRO A 1 90 ? 16.768 3.966 -6.736 1.00 54.75 90 PRO A C 1
ATOM 716 O O . PRO A 1 90 ? 17.355 3.080 -6.119 1.00 54.75 90 PRO A O 1
ATOM 719 N N . ARG A 1 91 ? 15.453 3.909 -6.992 1.00 71.56 91 ARG A N 1
ATOM 720 C CA . ARG A 1 91 ? 14.575 2.792 -6.606 1.00 71.56 91 ARG A CA 1
ATOM 721 C C . ARG A 1 91 ? 14.398 1.836 -7.797 1.00 71.56 91 ARG A C 1
ATOM 723 O O . ARG A 1 91 ? 13.583 2.121 -8.673 1.00 71.56 91 ARG A O 1
ATOM 730 N N . PRO A 1 92 ? 15.123 0.709 -7.852 1.00 78.62 92 PRO A N 1
ATOM 731 C CA . PRO A 1 92 ? 15.081 -0.223 -8.986 1.00 78.62 92 PRO A CA 1
ATOM 732 C C . PRO A 1 92 ? 13.741 -0.939 -9.129 1.00 78.62 92 PRO A C 1
ATOM 734 O O . PRO A 1 92 ? 13.374 -1.337 -10.224 1.00 78.62 92 PRO A O 1
ATOM 737 N N . LEU A 1 93 ? 13.022 -1.141 -8.026 1.00 85.69 93 LEU A N 1
ATOM 738 C CA . LEU A 1 93 ? 11.802 -1.924 -7.977 1.00 85.69 93 LEU A CA 1
ATOM 739 C C . LEU A 1 93 ? 10.639 -1.019 -7.620 1.00 85.69 93 LEU A C 1
ATOM 741 O O . LEU A 1 93 ? 10.710 -0.196 -6.708 1.00 85.69 93 LEU A O 1
ATOM 745 N N . GLN A 1 94 ? 9.557 -1.202 -8.357 1.00 86.75 94 GLN A N 1
ATOM 746 C CA . GLN A 1 94 ? 8.346 -0.414 -8.269 1.00 86.75 94 GLN A CA 1
ATOM 747 C C . GLN A 1 94 ? 7.184 -1.368 -8.031 1.00 86.75 94 GLN A C 1
ATOM 749 O O . GLN A 1 94 ? 6.930 -2.265 -8.833 1.00 86.75 94 GLN A O 1
ATOM 754 N N . SER A 1 95 ? 6.480 -1.185 -6.916 1.00 90.38 95 SER A N 1
ATOM 755 C CA . SER A 1 95 ? 5.270 -1.949 -6.612 1.00 90.38 95 SER A CA 1
ATOM 756 C C . SER A 1 95 ? 4.058 -1.247 -7.215 1.00 90.38 95 SER A C 1
ATOM 758 O O . SER A 1 95 ? 3.628 -0.203 -6.728 1.00 90.38 95 SER A O 1
ATOM 760 N N . ILE A 1 96 ? 3.497 -1.825 -8.274 1.00 93.50 96 ILE A N 1
ATOM 761 C CA . ILE A 1 96 ? 2.328 -1.293 -8.972 1.00 93.50 96 ILE A CA 1
ATOM 762 C C . ILE A 1 96 ? 1.073 -1.995 -8.461 1.00 93.50 96 ILE A C 1
ATOM 764 O O . ILE A 1 96 ? 0.815 -3.156 -8.783 1.00 93.50 96 ILE A O 1
ATOM 768 N N . ALA A 1 97 ? 0.281 -1.278 -7.664 1.00 94.19 97 ALA A N 1
ATOM 769 C CA . ALA A 1 97 ? -0.984 -1.774 -7.134 1.00 94.19 97 ALA A CA 1
ATOM 770 C C . ALA A 1 97 ? -2.107 -1.645 -8.179 1.00 94.19 97 ALA A C 1
ATOM 772 O O . ALA A 1 97 ? -2.573 -0.547 -8.484 1.00 94.19 97 ALA A O 1
ATOM 773 N N . ILE A 1 98 ? -2.587 -2.772 -8.704 1.00 96.38 98 ILE A N 1
ATOM 774 C CA . ILE A 1 98 ? -3.595 -2.827 -9.773 1.00 96.38 98 ILE A CA 1
ATOM 775 C C . ILE A 1 98 ? -4.980 -2.338 -9.332 1.00 96.38 98 ILE A C 1
ATOM 777 O O . ILE A 1 98 ? -5.809 -1.996 -10.170 1.00 96.38 98 ILE A O 1
ATOM 781 N N . ASN A 1 99 ? -5.238 -2.300 -8.022 1.00 94.19 99 ASN A N 1
ATOM 782 C CA . ASN A 1 99 ? -6.481 -1.812 -7.424 1.00 94.19 99 ASN A CA 1
ATOM 783 C C . ASN A 1 99 ? -6.419 -0.334 -6.990 1.00 94.19 99 ASN A C 1
ATOM 785 O O . ASN A 1 99 ? -7.357 0.137 -6.355 1.00 94.19 99 ASN A O 1
ATOM 789 N N . LYS A 1 100 ? -5.338 0.393 -7.310 1.00 93.81 100 LYS A N 1
ATOM 790 C CA . LYS A 1 100 ? -5.152 1.811 -6.941 1.00 93.81 100 LYS A CA 1
ATOM 791 C C . LYS A 1 100 ? -5.065 2.751 -8.148 1.00 93.81 100 LYS A C 1
ATOM 793 O O . LYS A 1 100 ? -4.481 3.821 -8.045 1.00 93.81 100 LYS A O 1
ATOM 798 N N . SER A 1 101 ? -5.649 2.359 -9.283 1.00 95.00 101 SER A N 1
ATOM 799 C CA . SER A 1 101 ? -5.680 3.153 -10.526 1.00 95.00 101 SER A CA 1
ATOM 800 C C . SER A 1 101 ? -4.305 3.727 -10.918 1.00 95.00 101 SER A C 1
ATOM 802 O O . SER A 1 101 ? -4.164 4.945 -11.044 1.00 95.00 101 SER A O 1
ATOM 804 N N . PRO A 1 102 ? -3.267 2.881 -11.069 1.00 94.75 102 PRO A N 1
ATOM 805 C CA . PRO A 1 102 ? -1.907 3.361 -11.257 1.00 94.75 102 PRO A CA 1
ATOM 806 C C . PRO A 1 102 ? -1.781 4.118 -12.590 1.00 94.75 102 PRO A C 1
ATOM 808 O O . PRO A 1 102 ? -2.280 3.638 -13.615 1.00 94.75 102 PRO A O 1
ATOM 811 N N . PRO A 1 103 ? -1.109 5.281 -12.616 1.00 95.31 103 PRO A N 1
ATOM 812 C CA . PRO A 1 103 ? -0.914 6.061 -13.833 1.00 95.31 103 PRO A CA 1
ATOM 813 C C . PRO A 1 103 ? 0.189 5.428 -14.697 1.00 95.31 103 PRO A C 1
ATOM 815 O O . PRO A 1 103 ? 1.356 5.817 -14.648 1.00 95.31 103 PRO A O 1
ATOM 818 N N . ILE A 1 104 ? -0.197 4.422 -15.485 1.00 96.69 104 ILE A N 1
ATOM 819 C CA . ILE A 1 104 ? 0.681 3.695 -16.410 1.00 96.69 104 ILE A CA 1
ATOM 820 C C . ILE A 1 104 ? 0.203 3.816 -17.856 1.00 96.69 104 ILE A C 1
ATOM 822 O O . ILE A 1 104 ? -0.998 3.839 -18.112 1.00 96.69 104 ILE A O 1
ATOM 826 N N . ALA A 1 105 ? 1.126 3.830 -18.812 1.00 96.62 105 ALA A N 1
ATOM 827 C CA . ALA A 1 105 ? 0.820 3.835 -20.243 1.00 96.62 105 ALA A CA 1
ATOM 828 C C . ALA A 1 105 ? 1.865 3.029 -21.035 1.00 96.62 105 ALA A C 1
ATOM 830 O O . ALA A 1 105 ? 2.978 2.839 -20.544 1.00 96.62 105 ALA A O 1
ATOM 831 N N . PRO A 1 106 ? 1.569 2.568 -22.265 1.00 95.88 106 PRO A N 1
ATOM 832 C CA . PRO A 1 106 ? 2.586 1.985 -23.137 1.00 95.88 106 PRO A CA 1
ATOM 833 C C . PRO A 1 106 ? 3.766 2.944 -23.321 1.00 95.88 106 PRO A C 1
ATOM 835 O O . PRO A 1 106 ? 3.541 4.135 -23.538 1.00 95.88 106 PRO A O 1
ATOM 838 N N . TYR A 1 107 ? 5.002 2.436 -23.304 1.00 96.56 107 TYR A N 1
ATOM 839 C CA . TYR A 1 107 ? 6.208 3.268 -23.449 1.00 96.56 107 TYR A CA 1
ATOM 840 C C . TYR A 1 107 ? 6.181 4.184 -24.681 1.00 96.56 107 TYR A C 1
ATOM 842 O O . TYR A 1 107 ? 6.536 5.357 -24.598 1.00 96.56 107 TYR A O 1
ATOM 850 N N . ARG A 1 108 ? 5.628 3.690 -25.796 1.00 94.50 108 ARG A N 1
ATOM 851 C CA . ARG A 1 108 ? 5.465 4.447 -27.050 1.00 94.50 108 ARG A CA 1
ATOM 852 C C . ARG A 1 108 ? 4.662 5.745 -26.910 1.00 94.50 108 ARG A C 1
ATOM 854 O O . ARG A 1 108 ? 4.787 6.615 -27.760 1.00 94.50 108 ARG A O 1
ATOM 861 N N . THR A 1 109 ? 3.862 5.890 -25.852 1.00 94.00 109 THR A N 1
ATOM 862 C CA . THR A 1 109 ? 3.092 7.114 -25.568 1.00 94.00 109 THR A CA 1
ATOM 863 C C . THR A 1 109 ? 3.998 8.318 -25.302 1.00 94.00 109 THR A C 1
ATOM 865 O O . THR A 1 109 ? 3.561 9.447 -25.490 1.00 94.00 109 THR A O 1
ATOM 868 N N . LEU A 1 110 ? 5.245 8.095 -24.864 1.00 91.69 110 LEU A N 1
ATOM 869 C CA . LEU A 1 110 ? 6.186 9.173 -24.564 1.00 91.69 110 LEU A CA 1
ATOM 870 C C . LEU A 1 110 ? 6.661 9.900 -25.832 1.00 91.69 110 LEU A C 1
ATOM 872 O O . LEU A 1 110 ? 6.868 11.105 -25.789 1.00 91.69 110 LEU A O 1
ATOM 876 N N . GLY A 1 111 ? 6.787 9.189 -26.957 1.00 94.06 111 GLY A N 1
ATOM 877 C CA . GLY A 1 111 ? 7.427 9.706 -28.169 1.00 94.06 111 GLY A CA 1
ATOM 878 C C . GLY A 1 111 ? 8.954 9.785 -28.044 1.00 94.06 111 GLY A C 1
ATOM 879 O O . GLY A 1 111 ? 9.500 9.901 -26.949 1.00 94.06 111 GLY A O 1
ATOM 880 N N . GLU A 1 112 ? 9.655 9.704 -29.175 1.00 94.31 112 GLU A N 1
ATOM 881 C CA . GLU A 1 112 ? 11.122 9.613 -29.213 1.00 94.31 112 GLU A CA 1
ATOM 882 C C . GLU A 1 112 ? 11.813 10.877 -28.677 1.00 94.31 112 GLU A C 1
ATOM 884 O O . GLU A 1 112 ? 12.706 10.790 -27.836 1.00 94.31 112 GLU A O 1
ATOM 889 N N . GLU A 1 113 ? 11.362 12.059 -29.106 1.00 94.25 113 GLU A N 1
ATOM 890 C CA . GLU A 1 113 ? 11.923 13.349 -28.688 1.00 94.25 113 GLU A CA 1
ATOM 891 C C . GLU A 1 113 ? 11.879 13.517 -27.161 1.00 94.25 113 GLU A C 1
ATOM 893 O O . GLU A 1 113 ? 12.895 13.786 -26.518 1.00 94.25 113 GLU A O 1
ATOM 898 N N . GLN A 1 114 ? 10.710 13.281 -26.559 1.00 93.19 114 GLN A N 1
ATOM 899 C CA . GLN A 1 114 ? 10.523 13.417 -25.118 1.00 93.19 114 GLN A CA 1
ATOM 900 C C . GLN A 1 114 ? 11.237 12.302 -24.343 1.00 93.19 114 GLN A C 1
ATOM 902 O O . GLN A 1 114 ? 11.751 12.563 -23.256 1.00 93.19 114 GLN A O 1
ATOM 907 N N . ALA A 1 115 ? 11.296 11.082 -24.887 1.00 94.44 115 ALA A N 1
ATOM 908 C CA . ALA A 1 115 ? 12.046 9.976 -24.298 1.00 94.44 115 ALA A CA 1
ATOM 909 C C . ALA A 1 115 ? 13.542 10.300 -24.207 1.00 94.44 115 ALA A C 1
ATOM 911 O O . ALA A 1 115 ? 14.144 10.135 -23.144 1.00 94.44 115 ALA A O 1
ATOM 912 N N . ASN A 1 116 ? 14.121 10.836 -25.283 1.00 93.56 116 ASN A N 1
ATOM 913 C CA . ASN A 1 116 ? 15.515 11.268 -25.316 1.00 93.56 116 ASN A CA 1
ATOM 914 C C . ASN A 1 116 ? 15.762 12.449 -24.365 1.00 93.56 116 ASN A C 1
ATOM 916 O O . ASN A 1 116 ? 16.721 12.413 -23.595 1.00 93.56 116 ASN A O 1
ATOM 920 N N . ALA A 1 117 ? 14.862 13.439 -24.332 1.00 92.44 117 ALA A N 1
ATOM 921 C CA . ALA A 1 117 ? 14.965 14.587 -23.426 1.00 92.44 117 ALA A CA 1
ATOM 922 C C . ALA A 1 117 ? 14.943 14.200 -21.934 1.00 92.44 117 ALA A C 1
ATOM 924 O O . ALA A 1 117 ? 15.548 14.884 -21.114 1.00 92.44 117 ALA A O 1
ATOM 925 N N . LEU A 1 118 ? 14.263 13.105 -21.573 1.00 90.75 118 LEU A N 1
ATOM 926 C CA . LEU A 1 118 ? 14.181 12.609 -20.192 1.00 90.75 118 LEU A CA 1
ATOM 927 C C . LEU A 1 118 ? 15.271 11.578 -19.850 1.00 90.75 118 LEU A C 1
ATOM 929 O O . LEU A 1 118 ? 15.259 11.026 -18.749 1.00 90.75 118 LEU A O 1
ATOM 933 N N . GLY A 1 119 ? 16.187 11.278 -20.778 1.00 90.31 119 GLY A N 1
ATOM 934 C CA . GLY A 1 119 ? 17.217 10.252 -20.585 1.00 90.31 119 GLY A CA 1
ATOM 935 C C . GLY A 1 119 ? 16.668 8.820 -20.582 1.00 90.31 119 GLY A C 1
ATOM 936 O O . GLY A 1 119 ? 17.303 7.914 -20.049 1.00 90.31 119 GLY A O 1
ATOM 937 N N . ILE A 1 120 ? 15.488 8.605 -21.168 1.00 93.38 120 ILE A N 1
ATOM 938 C CA . ILE A 1 120 ? 14.791 7.315 -21.257 1.00 93.38 120 ILE A CA 1
ATOM 939 C C . ILE A 1 120 ? 14.635 6.908 -22.727 1.00 93.38 120 ILE A C 1
ATOM 941 O O . ILE A 1 120 ? 13.574 6.452 -23.146 1.00 93.38 120 ILE A O 1
ATOM 945 N N . GLY A 1 121 ? 15.678 7.130 -23.530 1.00 94.56 121 GLY A N 1
ATOM 946 C CA . GLY A 1 121 ? 15.681 6.844 -24.964 1.00 94.56 121 GLY A CA 1
ATOM 947 C C . GLY A 1 121 ? 15.574 5.350 -25.288 1.00 94.56 121 GLY A C 1
ATOM 948 O O . GLY A 1 121 ? 15.924 4.485 -24.479 1.00 94.56 121 GLY A O 1
ATOM 949 N N . GLU A 1 122 ? 15.118 5.049 -26.502 1.00 94.31 122 GLU A N 1
ATOM 950 C CA . GLU A 1 122 ? 14.783 3.689 -26.940 1.00 94.31 122 GLU A CA 1
ATOM 951 C C . GLU A 1 122 ? 15.985 2.732 -26.901 1.00 94.31 122 GLU A C 1
ATOM 953 O O . GLU A 1 122 ? 15.836 1.575 -26.513 1.00 94.31 122 GLU A O 1
ATOM 958 N N . SER A 1 123 ? 17.187 3.221 -27.225 1.00 94.12 123 SER A N 1
ATOM 959 C CA . SER A 1 123 ? 18.426 2.431 -27.157 1.00 94.12 123 SER A CA 1
ATOM 960 C C . SER A 1 123 ? 18.706 1.922 -25.737 1.00 94.12 123 SER A C 1
ATOM 962 O O . SER A 1 123 ? 18.888 0.721 -25.529 1.00 94.12 123 SER A O 1
ATOM 964 N N . MET A 1 124 ? 18.639 2.816 -24.741 1.00 94.25 124 MET A N 1
ATOM 965 C CA . MET A 1 124 ? 18.836 2.454 -23.336 1.00 94.25 124 MET A CA 1
ATOM 966 C C . MET A 1 124 ? 17.746 1.485 -22.874 1.00 94.25 124 MET A C 1
ATOM 968 O O . MET A 1 124 ? 18.048 0.436 -22.315 1.00 94.25 124 MET A O 1
ATOM 972 N N . VAL A 1 125 ? 16.478 1.779 -23.165 1.00 94.94 125 VAL A N 1
ATOM 973 C CA . VAL A 1 125 ? 15.354 0.917 -22.773 1.00 94.94 125 VAL A CA 1
ATOM 974 C C . VAL A 1 125 ? 15.502 -0.494 -23.347 1.00 94.94 125 VAL A C 1
ATOM 976 O O . VAL A 1 125 ? 15.348 -1.467 -22.607 1.00 94.94 125 VAL A O 1
ATOM 979 N N . HIS A 1 126 ? 15.853 -0.627 -24.627 1.00 94.56 126 HIS A N 1
ATOM 980 C CA . HIS A 1 126 ? 16.083 -1.929 -25.252 1.00 94.56 126 HIS A CA 1
ATOM 981 C C . HIS A 1 126 ? 17.255 -2.689 -24.629 1.00 94.56 126 HIS A C 1
ATOM 983 O O . HIS A 1 126 ? 17.115 -3.883 -24.352 1.00 94.56 126 HIS A O 1
ATOM 989 N N . GLU A 1 127 ? 18.377 -2.018 -24.357 1.00 94.81 127 GLU A N 1
ATOM 990 C CA . GLU A 1 127 ? 19.526 -2.622 -23.673 1.00 94.81 127 GLU A CA 1
ATOM 991 C C . GLU A 1 127 ? 19.115 -3.193 -22.308 1.00 94.81 127 GLU A C 1
ATOM 993 O O . GLU A 1 127 ? 19.387 -4.357 -22.004 1.00 94.81 127 GLU A O 1
ATOM 998 N N . ARG A 1 128 ? 18.396 -2.405 -21.500 1.00 93.62 128 ARG A N 1
ATOM 999 C CA . ARG A 1 128 ? 17.985 -2.794 -20.142 1.00 93.62 128 ARG A CA 1
ATOM 1000 C C . ARG A 1 128 ? 16.952 -3.912 -20.130 1.00 93.62 128 ARG A C 1
ATOM 1002 O O . ARG A 1 128 ? 17.033 -4.806 -19.288 1.00 93.62 128 ARG A O 1
ATOM 1009 N N . VAL A 1 129 ? 16.011 -3.904 -21.073 1.00 94.31 129 VAL A N 1
ATOM 1010 C CA . VAL A 1 129 ? 15.060 -5.011 -21.251 1.00 94.31 129 VAL A CA 1
ATOM 1011 C C . VAL A 1 129 ? 15.801 -6.293 -21.634 1.00 94.31 129 VAL A C 1
ATOM 1013 O O . VAL A 1 129 ? 15.527 -7.343 -21.052 1.00 94.31 129 VAL A O 1
ATOM 1016 N N . ALA A 1 130 ? 16.766 -6.218 -22.555 1.00 93.25 130 ALA A N 1
ATOM 1017 C CA . ALA A 1 130 ? 17.569 -7.372 -22.951 1.00 93.25 130 ALA A CA 1
ATOM 1018 C C . ALA A 1 130 ? 18.415 -7.914 -21.786 1.00 93.25 130 ALA A C 1
ATOM 1020 O O . ALA A 1 130 ? 18.512 -9.127 -21.609 1.00 93.25 130 ALA A O 1
ATOM 1021 N N . ASP A 1 131 ? 18.991 -7.041 -20.958 1.00 91.44 131 ASP A N 1
ATOM 1022 C CA . ASP A 1 131 ? 19.703 -7.446 -19.742 1.00 91.44 1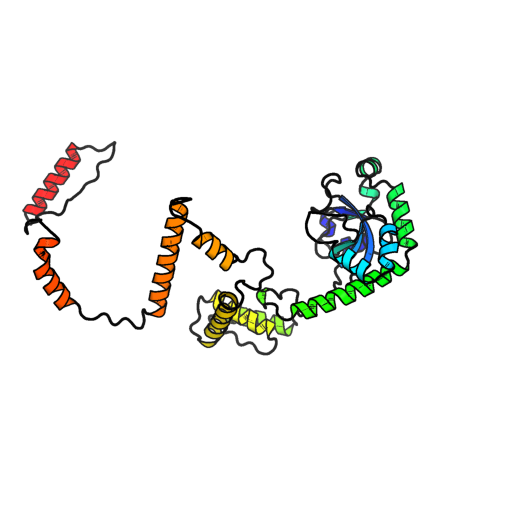31 ASP A CA 1
ATOM 1023 C C . ASP A 1 131 ? 18.776 -8.184 -18.761 1.00 91.44 131 ASP A C 1
ATOM 1025 O O . ASP A 1 131 ? 19.100 -9.293 -18.336 1.00 91.44 131 ASP A O 1
ATOM 1029 N N . LEU A 1 132 ? 17.583 -7.649 -18.477 1.00 91.00 132 LEU A N 1
ATOM 1030 C CA . LEU A 1 132 ? 16.599 -8.308 -17.602 1.00 91.00 132 LEU A CA 1
ATOM 1031 C C . LEU A 1 132 ? 16.130 -9.665 -18.140 1.00 91.00 132 LEU A C 1
ATOM 1033 O O . LEU A 1 132 ? 15.856 -10.573 -17.358 1.00 91.00 132 LEU A O 1
ATOM 1037 N N . GLN A 1 133 ? 16.032 -9.820 -19.462 1.00 89.00 133 GLN A N 1
ATOM 1038 C CA . GLN A 1 133 ? 15.683 -11.097 -20.092 1.00 89.00 133 GLN A CA 1
ATOM 1039 C C . GLN A 1 133 ? 16.793 -12.146 -19.947 1.00 89.00 133 GLN A C 1
ATOM 1041 O O . GLN A 1 133 ? 16.490 -13.329 -19.802 1.00 89.00 133 GLN A O 1
ATOM 1046 N N . ARG A 1 134 ? 18.067 -11.731 -19.953 1.00 87.62 134 ARG A N 1
ATOM 1047 C CA . ARG A 1 134 ? 19.211 -12.629 -19.709 1.00 87.62 134 ARG A CA 1
ATOM 1048 C C . ARG A 1 134 ? 19.315 -13.044 -18.240 1.00 87.62 134 ARG A C 1
ATOM 1050 O O . ARG A 1 134 ? 19.771 -14.146 -17.949 1.00 87.62 134 ARG A O 1
ATOM 1057 N N . MET A 1 135 ? 18.851 -12.202 -17.318 1.00 84.69 135 MET A N 1
ATOM 1058 C CA . MET A 1 135 ? 18.846 -12.466 -15.874 1.00 84.69 135 MET A CA 1
ATOM 1059 C C . MET A 1 135 ? 17.687 -13.389 -15.447 1.00 84.69 135 MET A C 1
ATOM 1061 O O . MET A 1 135 ? 16.875 -13.031 -14.595 1.00 84.69 135 MET A O 1
ATOM 1065 N N . GLY A 1 136 ? 17.604 -14.600 -16.009 1.00 75.81 136 GLY A N 1
ATOM 1066 C CA . GLY A 1 136 ? 16.489 -15.532 -15.767 1.00 75.81 136 GLY A CA 1
ATOM 1067 C C . GLY A 1 136 ? 16.223 -15.834 -14.284 1.00 75.81 136 GLY A C 1
ATOM 1068 O O . GLY A 1 136 ? 15.070 -15.884 -13.864 1.00 75.81 136 GLY A O 1
ATOM 1069 N N . ARG A 1 137 ? 17.282 -15.920 -13.467 1.00 82.75 137 ARG A N 1
ATOM 1070 C CA . ARG A 1 137 ? 17.201 -16.194 -12.019 1.00 82.75 137 ARG A CA 1
ATOM 1071 C C . ARG A 1 137 ? 16.664 -15.016 -11.189 1.00 82.75 137 ARG A C 1
ATOM 1073 O O . ARG A 1 137 ? 16.245 -15.210 -10.052 1.00 82.75 137 ARG A O 1
ATOM 1080 N N . LEU A 1 138 ? 16.657 -13.794 -11.732 1.00 83.81 138 LEU A N 1
ATOM 1081 C CA . LEU A 1 138 ? 16.233 -12.597 -10.995 1.00 83.81 138 LEU A CA 1
ATOM 1082 C C . LEU A 1 138 ? 14.771 -12.696 -10.541 1.00 83.81 138 LEU A C 1
ATOM 1084 O O . LEU A 1 138 ? 14.452 -12.305 -9.424 1.00 83.81 138 LEU A O 1
ATOM 1088 N N . ARG A 1 139 ? 13.884 -13.232 -11.388 1.00 87.12 139 ARG A N 1
ATOM 1089 C CA . ARG A 1 139 ? 12.451 -13.359 -11.067 1.00 87.12 139 ARG A CA 1
ATOM 1090 C C . ARG A 1 139 ? 12.206 -14.317 -9.902 1.00 87.12 139 ARG A C 1
ATOM 1092 O O . ARG A 1 139 ? 11.412 -14.000 -9.016 1.00 87.12 139 ARG A O 1
ATOM 1099 N N . ASP A 1 140 ? 12.910 -15.445 -9.894 1.00 86.50 140 ASP A N 1
ATOM 1100 C CA . ASP A 1 140 ? 12.796 -16.456 -8.842 1.00 86.50 140 ASP A CA 1
ATOM 1101 C C . ASP A 1 140 ? 13.326 -15.911 -7.514 1.00 86.50 140 ASP A C 1
ATOM 1103 O O . ASP A 1 140 ? 12.634 -15.977 -6.500 1.00 86.50 140 ASP A O 1
ATOM 1107 N N . LEU A 1 141 ? 14.494 -15.258 -7.543 1.00 82.94 141 LEU A N 1
ATOM 1108 C CA . LEU A 1 141 ? 15.085 -14.624 -6.361 1.00 82.94 141 LEU A CA 1
ATOM 1109 C C . LEU A 1 141 ? 14.190 -13.519 -5.793 1.00 82.94 141 LEU A C 1
ATOM 1111 O O . LEU A 1 141 ? 13.976 -13.468 -4.586 1.00 82.94 141 LEU A O 1
ATOM 1115 N N . LEU A 1 142 ? 13.623 -12.658 -6.644 1.00 83.44 142 LEU A N 1
ATOM 1116 C CA . LEU A 1 142 ? 12.673 -11.633 -6.202 1.00 83.44 142 LEU A CA 1
ATOM 1117 C C . LEU A 1 142 ? 11.445 -12.255 -5.526 1.00 83.44 142 LEU A C 1
ATOM 1119 O O . LEU A 1 142 ? 10.983 -11.748 -4.506 1.00 83.44 142 LEU A O 1
ATOM 1123 N N . SER A 1 143 ? 10.927 -13.353 -6.076 1.00 86.69 143 SER A N 1
ATOM 1124 C CA . SER A 1 143 ? 9.754 -14.037 -5.526 1.00 86.69 143 SER A CA 1
ATOM 1125 C C . SER A 1 143 ? 10.054 -14.659 -4.160 1.00 86.69 143 SER A C 1
ATOM 1127 O O . SER A 1 143 ? 9.300 -14.437 -3.215 1.00 86.69 143 SER A O 1
ATOM 1129 N N . GLU A 1 144 ? 11.176 -15.372 -4.029 1.00 84.62 144 GLU A N 1
ATOM 1130 C CA . GLU A 1 144 ? 11.638 -15.977 -2.770 1.00 84.62 144 GLU A CA 1
ATOM 1131 C C . GLU A 1 144 ? 11.865 -14.919 -1.676 1.00 84.62 144 GLU A C 1
ATOM 1133 O O . GLU A 1 144 ? 11.422 -15.066 -0.538 1.00 84.62 144 GLU A O 1
ATOM 1138 N N . ARG A 1 145 ? 12.502 -13.799 -2.026 1.00 79.25 145 ARG A N 1
ATOM 1139 C CA . ARG A 1 145 ? 12.833 -12.730 -1.072 1.00 79.25 145 ARG A CA 1
ATOM 1140 C C . ARG A 1 145 ? 11.598 -12.009 -0.556 1.00 79.25 145 ARG A C 1
ATOM 1142 O O . ARG A 1 145 ? 11.447 -11.825 0.650 1.00 79.25 145 ARG A O 1
ATOM 1149 N N . LEU A 1 146 ? 10.684 -11.650 -1.457 1.00 79.94 146 LEU A N 1
ATOM 1150 C CA . LEU A 1 146 ? 9.424 -11.010 -1.079 1.00 79.94 146 LEU A CA 1
ATOM 1151 C C . LEU A 1 146 ? 8.527 -11.945 -0.259 1.00 79.94 146 LEU A C 1
ATOM 1153 O O . LEU A 1 146 ? 7.743 -11.461 0.558 1.00 79.94 146 LEU A O 1
ATOM 1157 N N . LEU A 1 147 ? 8.641 -13.266 -0.450 1.00 81.94 147 LEU A N 1
ATOM 1158 C CA . LEU A 1 147 ? 7.982 -14.249 0.409 1.00 81.94 147 LEU A CA 1
ATOM 1159 C C . LEU A 1 147 ? 8.513 -14.173 1.848 1.00 81.94 147 LEU A C 1
ATOM 1161 O O . LEU A 1 147 ? 7.713 -14.004 2.772 1.00 81.94 147 LEU A O 1
ATOM 1165 N N . ASN A 1 148 ? 9.837 -14.223 2.019 1.00 75.94 148 ASN A N 1
ATOM 1166 C CA . ASN A 1 148 ? 10.499 -14.229 3.329 1.00 75.94 148 ASN A CA 1
ATOM 1167 C C . ASN A 1 148 ? 10.336 -12.899 4.086 1.00 75.94 148 ASN A C 1
ATOM 1169 O O . ASN A 1 148 ? 10.124 -12.890 5.298 1.00 75.94 148 ASN A O 1
ATOM 1173 N N . GLN A 1 149 ? 10.379 -11.763 3.381 1.00 71.75 149 GLN A N 1
ATOM 1174 C CA . GLN A 1 149 ? 10.277 -10.437 4.000 1.00 71.75 149 GLN A CA 1
ATOM 1175 C C . GLN A 1 149 ? 8.951 -10.230 4.745 1.00 71.75 149 GLN A C 1
ATOM 1177 O O . GLN A 1 149 ? 8.943 -9.664 5.839 1.00 71.75 149 GLN A O 1
ATOM 1182 N N . LYS A 1 150 ? 7.825 -10.676 4.173 1.00 68.19 150 LYS A N 1
ATOM 1183 C CA . LYS A 1 150 ? 6.527 -10.532 4.843 1.00 68.19 150 LYS A CA 1
ATOM 1184 C C . LYS A 1 150 ? 6.435 -11.407 6.087 1.00 68.19 150 LYS A C 1
ATOM 1186 O O . LYS A 1 150 ? 5.909 -10.942 7.086 1.00 68.19 150 LYS A O 1
ATOM 1191 N N . GLN A 1 151 ? 6.974 -12.625 6.045 1.00 62.50 151 GLN A N 1
ATOM 1192 C CA . GLN A 1 151 ? 6.971 -13.504 7.213 1.00 62.50 151 GLN A CA 1
ATOM 1193 C C . GLN A 1 151 ? 7.637 -12.816 8.415 1.00 62.50 151 GLN A C 1
ATOM 1195 O O . GLN A 1 151 ? 7.055 -12.768 9.493 1.00 62.50 151 GLN A O 1
ATOM 1200 N N . MET A 1 152 ? 8.780 -12.159 8.195 1.00 60.09 152 MET A N 1
ATOM 1201 C CA . MET A 1 152 ? 9.442 -11.381 9.247 1.00 60.09 152 MET A CA 1
ATOM 1202 C C . MET A 1 152 ? 8.614 -10.168 9.707 1.00 60.09 152 MET A C 1
ATOM 1204 O O . MET A 1 152 ? 8.599 -9.840 10.890 1.00 60.09 152 MET A O 1
ATOM 1208 N N . GLN A 1 153 ? 7.913 -9.482 8.797 1.00 63.06 153 GLN A N 1
ATOM 1209 C CA . GLN A 1 153 ? 7.043 -8.352 9.160 1.00 63.06 153 GLN A CA 1
ATOM 1210 C C . GLN A 1 153 ? 5.814 -8.779 9.968 1.00 63.06 153 GLN A C 1
ATOM 1212 O O . GLN A 1 153 ? 5.428 -8.055 10.885 1.00 63.06 153 GLN A O 1
ATOM 1217 N N . ASP A 1 154 ? 5.218 -9.926 9.645 1.00 62.28 154 ASP A N 1
ATOM 1218 C CA . ASP A 1 154 ? 4.084 -10.493 10.377 1.00 62.28 154 ASP A CA 1
ATOM 1219 C C . ASP A 1 154 ? 4.525 -10.939 11.787 1.00 62.28 154 ASP A C 1
ATOM 1221 O O . ASP A 1 154 ? 3.819 -10.675 12.760 1.00 62.28 154 ASP A O 1
ATOM 1225 N N . GLU A 1 155 ? 5.731 -11.507 11.927 1.00 59.69 155 GLU A N 1
ATOM 1226 C CA . GLU A 1 155 ? 6.338 -11.864 13.222 1.00 59.69 155 GLU A CA 1
ATOM 1227 C C . GLU A 1 155 ? 6.608 -10.630 14.105 1.00 59.69 155 GLU A C 1
ATOM 1229 O O . GLU A 1 155 ? 6.291 -10.630 15.294 1.00 59.69 155 GLU A O 1
ATOM 1234 N N . ILE A 1 156 ? 7.126 -9.541 13.526 1.00 56.75 156 ILE A N 1
ATOM 1235 C CA . ILE A 1 156 ? 7.358 -8.266 14.235 1.00 56.75 156 ILE A CA 1
ATOM 1236 C C . ILE A 1 156 ? 6.030 -7.534 14.530 1.00 56.75 156 ILE A C 1
ATOM 1238 O O . ILE A 1 156 ? 5.928 -6.764 15.485 1.00 56.75 156 ILE A O 1
ATOM 1242 N N . GLY A 1 157 ? 5.002 -7.744 13.704 1.00 52.62 157 GLY A N 1
ATOM 1243 C CA . GLY A 1 157 ? 3.706 -7.065 13.770 1.00 52.62 157 GLY A CA 1
ATOM 1244 C C . GLY A 1 157 ? 2.696 -7.653 14.758 1.00 52.62 157 GLY A C 1
ATOM 1245 O O . GLY A 1 157 ? 1.629 -7.064 14.923 1.00 52.62 157 GLY A O 1
ATOM 1246 N N . ALA A 1 158 ? 3.008 -8.770 15.419 1.00 55.06 158 ALA A N 1
ATOM 1247 C CA . ALA A 1 158 ? 2.079 -9.481 16.301 1.00 55.06 158 ALA A CA 1
ATOM 1248 C C . ALA A 1 158 ? 1.663 -8.695 17.567 1.00 55.06 158 ALA A C 1
ATOM 1250 O O . ALA A 1 158 ? 0.616 -8.984 18.136 1.00 55.06 158 ALA A O 1
ATOM 1251 N N . ASP A 1 159 ? 2.427 -7.674 17.980 1.00 59.28 159 ASP A N 1
ATOM 1252 C CA . ASP A 1 159 ? 2.117 -6.787 19.125 1.00 59.28 159 ASP A CA 1
ATOM 1253 C C . ASP A 1 159 ? 1.524 -5.425 18.690 1.00 59.28 159 ASP A C 1
ATOM 1255 O O . ASP A 1 159 ? 1.680 -4.405 19.369 1.00 59.28 159 ASP A O 1
ATOM 1259 N N . ARG A 1 160 ? 0.890 -5.354 17.510 1.00 67.56 160 ARG A N 1
ATOM 1260 C CA . ARG A 1 160 ? 0.259 -4.113 17.033 1.00 67.56 160 ARG A CA 1
ATOM 1261 C C . ARG A 1 160 ? -1.140 -3.930 17.599 1.00 67.56 160 ARG A C 1
ATOM 1263 O O . ARG A 1 160 ? -1.919 -4.864 17.752 1.00 67.56 160 ARG A O 1
ATOM 1270 N N . ASP A 1 161 ? -1.466 -2.670 17.853 1.00 78.25 161 ASP A N 1
ATOM 1271 C CA . ASP A 1 161 ? -2.795 -2.253 18.267 1.00 78.25 161 ASP A CA 1
ATOM 1272 C C . ASP A 1 161 ? -3.863 -2.625 17.212 1.00 78.25 161 ASP A C 1
ATOM 1274 O O . ASP A 1 161 ? -3.605 -2.588 16.003 1.00 78.25 161 ASP A O 1
ATOM 1278 N N . VAL A 1 162 ? -5.081 -2.964 17.651 1.00 82.31 162 VAL A N 1
ATOM 1279 C CA . VAL A 1 162 ? -6.188 -3.341 16.754 1.00 82.31 162 VAL A CA 1
ATOM 1280 C C . VAL A 1 162 ? -6.587 -2.219 15.792 1.00 82.31 162 VAL A C 1
ATOM 1282 O O . VAL A 1 162 ? -6.923 -2.508 14.643 1.00 82.31 162 VAL A O 1
ATOM 1285 N N . ASP A 1 163 ? -6.490 -0.954 16.219 1.00 81.00 163 ASP A N 1
ATOM 1286 C CA . ASP A 1 163 ? -6.754 0.227 15.386 1.00 81.00 163 ASP A CA 1
ATOM 1287 C C . ASP A 1 163 ? -5.689 0.361 14.277 1.00 81.00 163 ASP A C 1
ATOM 1289 O O . ASP A 1 163 ? -5.984 0.842 13.183 1.00 81.00 163 ASP A O 1
ATOM 1293 N N . ALA A 1 164 ? -4.463 -0.121 14.518 1.00 78.50 164 ALA A N 1
ATOM 1294 C CA . ALA A 1 164 ? -3.378 -0.161 13.532 1.00 78.50 164 ALA A CA 1
ATOM 1295 C C . ALA A 1 164 ? -3.375 -1.444 12.681 1.00 78.50 164 ALA A C 1
ATOM 1297 O O . ALA A 1 164 ? -2.622 -1.564 11.715 1.00 78.50 164 ALA A O 1
ATOM 1298 N N . SER A 1 165 ? -4.237 -2.407 13.002 1.00 81.94 165 SER A N 1
ATOM 1299 C CA . SER A 1 165 ? -4.227 -3.739 12.398 1.00 81.94 165 SER A CA 1
ATOM 1300 C C . SER A 1 165 ? -5.158 -3.866 11.193 1.00 81.94 165 SER A C 1
ATOM 1302 O O . SER A 1 165 ? -5.551 -4.974 10.846 1.00 81.94 165 SER A O 1
ATOM 1304 N N . LEU A 1 166 ? -5.531 -2.767 10.520 1.00 81.88 166 LEU A N 1
ATOM 1305 C CA . LEU A 1 166 ? -6.474 -2.797 9.389 1.00 81.88 166 LEU A CA 1
ATOM 1306 C C . LEU A 1 166 ? -6.064 -3.805 8.301 1.00 81.88 166 LEU A C 1
ATOM 1308 O O . LEU A 1 166 ? -6.908 -4.560 7.817 1.00 81.88 166 LEU A O 1
ATOM 1312 N N . TYR A 1 167 ? -4.774 -3.839 7.960 1.00 78.94 167 TYR A N 1
ATOM 1313 C CA . TYR A 1 167 ? -4.207 -4.725 6.938 1.00 78.94 167 TYR A CA 1
ATOM 1314 C C . TYR A 1 167 ? -3.512 -5.973 7.515 1.00 78.94 167 TYR A C 1
ATOM 1316 O O . TYR A 1 167 ? -2.937 -6.749 6.752 1.00 78.94 167 TYR A O 1
ATOM 1324 N N . THR A 1 168 ? -3.584 -6.181 8.832 1.00 75.75 168 THR A N 1
ATOM 1325 C CA . THR A 1 168 ? -2.924 -7.279 9.555 1.00 75.75 168 THR A CA 1
ATOM 1326 C C . THR A 1 168 ? -3.955 -8.329 9.975 1.00 75.75 168 THR A C 1
ATOM 1328 O O . THR A 1 168 ? -5.083 -7.991 10.322 1.00 75.75 168 THR A O 1
ATOM 1331 N N . GLY A 1 169 ? -3.600 -9.616 9.946 1.00 74.25 169 GLY A N 1
ATOM 1332 C CA . GLY A 1 169 ? -4.503 -10.695 10.380 1.00 74.25 169 GLY A CA 1
ATOM 1333 C C . GLY A 1 169 ? -5.599 -11.074 9.373 1.00 74.25 169 GLY A C 1
ATOM 1334 O O . GLY A 1 169 ? -6.575 -11.717 9.743 1.00 74.25 169 GLY A O 1
ATOM 1335 N N . GLY A 1 170 ? -5.442 -10.695 8.101 1.00 81.75 170 GLY A N 1
ATOM 1336 C CA . GLY A 1 170 ? -6.338 -11.104 7.017 1.00 81.75 170 GLY A CA 1
ATOM 1337 C C . GLY A 1 170 ? -7.656 -10.325 6.935 1.00 81.75 170 GLY A C 1
ATOM 1338 O O . GLY A 1 170 ? -7.891 -9.351 7.656 1.00 81.75 170 GLY A O 1
ATOM 1339 N N . PHE A 1 171 ? -8.496 -10.743 5.985 1.00 85.75 171 PHE A N 1
ATOM 1340 C CA . PHE A 1 171 ? -9.842 -10.204 5.804 1.00 85.75 171 PHE A CA 1
ATOM 1341 C C . PHE A 1 171 ? -10.825 -10.895 6.747 1.00 85.75 171 PHE A C 1
ATOM 1343 O O . PHE A 1 171 ? -10.719 -12.095 6.990 1.00 85.75 171 PHE A O 1
ATOM 1350 N N . PHE A 1 172 ? -11.803 -10.132 7.225 1.00 89.94 172 PHE A N 1
ATOM 1351 C CA . PHE A 1 172 ? -12.918 -10.652 8.004 1.00 89.94 172 PHE A CA 1
ATOM 1352 C C . PHE A 1 172 ? -13.792 -11.596 7.169 1.00 89.94 172 PHE A C 1
ATOM 1354 O O . PHE A 1 172 ? -13.981 -11.389 5.965 1.00 89.94 172 PHE A O 1
ATOM 1361 N N . SER A 1 173 ? -14.312 -12.636 7.816 1.00 91.12 173 SER A N 1
ATOM 1362 C CA . SER A 1 173 ? -15.224 -13.603 7.208 1.00 91.12 173 SER A CA 1
ATOM 1363 C C . SER A 1 173 ? -16.619 -13.008 6.971 1.00 91.12 173 SER A C 1
ATOM 1365 O O . SER A 1 173 ? -16.959 -11.933 7.462 1.00 91.12 173 SER A O 1
ATOM 1367 N N . THR A 1 174 ? -17.473 -13.715 6.229 1.00 91.88 174 THR A N 1
ATOM 1368 C CA . THR A 1 174 ? -18.876 -13.305 6.047 1.00 91.88 174 THR A CA 1
ATOM 1369 C C . THR A 1 174 ? -19.649 -13.279 7.372 1.00 91.88 174 THR A C 1
ATOM 1371 O O . THR A 1 174 ? -20.506 -12.419 7.556 1.00 91.88 174 THR A O 1
ATOM 1374 N N . GLU A 1 175 ? -19.321 -14.177 8.302 1.00 91.00 175 GLU A N 1
ATOM 1375 C CA . GLU A 1 175 ? -19.895 -14.213 9.653 1.00 91.00 175 GLU A CA 1
ATOM 1376 C C . GLU A 1 175 ? -19.438 -13.013 10.496 1.00 91.00 175 GLU A C 1
ATOM 1378 O O . GLU A 1 175 ? -20.259 -12.354 11.138 1.00 91.00 175 GLU A O 1
ATOM 1383 N N . ASP A 1 176 ? -18.151 -12.657 10.414 1.00 91.25 176 ASP A N 1
ATOM 1384 C CA . ASP A 1 176 ? -17.616 -11.451 11.056 1.00 91.25 176 ASP A CA 1
ATOM 1385 C C . ASP A 1 176 ? -18.329 -10.190 10.537 1.00 91.25 176 ASP A C 1
ATOM 1387 O O . ASP A 1 176 ? -18.713 -9.327 11.323 1.00 91.25 176 ASP A O 1
ATOM 1391 N N . LEU A 1 177 ? -18.557 -10.088 9.220 1.00 92.00 177 LEU A N 1
ATOM 1392 C CA . LEU A 1 177 ? -19.268 -8.955 8.612 1.00 92.00 177 LEU A CA 1
ATOM 1393 C C . LEU A 1 177 ? -20.730 -8.859 9.078 1.00 92.00 177 LEU A C 1
ATOM 1395 O O . LEU A 1 177 ? -21.220 -7.756 9.323 1.00 92.00 177 LEU A O 1
ATOM 1399 N N . ALA A 1 178 ? -21.424 -9.990 9.226 1.00 91.31 178 ALA A N 1
ATOM 1400 C CA . ALA A 1 178 ? -22.783 -10.011 9.770 1.00 91.31 178 ALA A CA 1
ATOM 1401 C C . ALA A 1 178 ? -22.804 -9.554 11.239 1.00 91.31 178 ALA A C 1
ATOM 1403 O O . ALA A 1 178 ? -23.649 -8.749 11.632 1.00 91.31 178 ALA A O 1
ATOM 1404 N N . THR A 1 179 ? -21.819 -10.001 12.022 1.00 91.88 179 THR A N 1
ATOM 1405 C CA . THR A 1 179 ? -21.636 -9.598 13.423 1.00 91.88 179 THR A CA 1
ATOM 1406 C C . THR A 1 179 ? -21.358 -8.097 13.548 1.00 91.88 179 THR A C 1
ATOM 1408 O O . THR A 1 179 ? -21.934 -7.436 14.410 1.00 91.88 179 THR A O 1
ATOM 1411 N N . MET A 1 180 ? -20.528 -7.527 12.664 1.00 92.94 180 MET A N 1
ATOM 1412 C CA . MET A 1 180 ? -20.285 -6.078 12.609 1.00 92.94 180 MET A CA 1
ATOM 1413 C C . MET A 1 180 ? -21.569 -5.287 12.363 1.00 92.94 180 MET A C 1
ATOM 1415 O O . MET A 1 180 ? -21.796 -4.269 13.015 1.00 92.94 180 MET A O 1
ATOM 1419 N N . GLU A 1 181 ? -22.409 -5.739 11.431 1.00 93.31 181 GLU A N 1
ATOM 1420 C CA . GLU A 1 181 ? -23.657 -5.045 11.113 1.00 93.31 181 GLU A CA 1
ATOM 1421 C C . GLU A 1 181 ? -24.658 -5.127 12.270 1.00 93.31 181 GLU A C 1
ATOM 1423 O O . GLU A 1 181 ? -25.262 -4.114 12.626 1.00 93.31 181 GLU A O 1
ATOM 1428 N N . GLN A 1 182 ? -24.776 -6.290 12.917 1.00 92.38 182 GLN A N 1
ATOM 1429 C CA . GLN A 1 182 ? -25.586 -6.433 14.126 1.00 92.38 182 GLN A CA 1
ATOM 1430 C C . GLN A 1 182 ? -25.090 -5.493 15.231 1.00 92.38 182 GLN A C 1
ATOM 1432 O O . GLN A 1 182 ? -25.883 -4.744 15.798 1.00 92.38 182 GLN A O 1
ATOM 1437 N N . ALA A 1 183 ? -23.780 -5.470 15.494 1.00 91.31 183 ALA A N 1
ATOM 1438 C CA . ALA A 1 183 ? -23.195 -4.586 16.495 1.00 91.31 183 ALA A CA 1
ATOM 1439 C C . ALA A 1 183 ? -23.472 -3.110 16.183 1.00 91.31 183 ALA A C 1
ATOM 1441 O O . ALA A 1 183 ? -23.875 -2.362 17.070 1.00 91.31 183 ALA A O 1
ATOM 1442 N N . ARG A 1 184 ? -23.339 -2.694 14.918 1.00 92.25 184 ARG A N 1
ATOM 1443 C CA . ARG A 1 184 ? -23.640 -1.326 14.474 1.00 92.25 184 ARG A CA 1
ATOM 1444 C C . ARG A 1 184 ? -25.090 -0.933 14.768 1.00 92.25 184 ARG A C 1
ATOM 1446 O O . ARG A 1 184 ? -25.334 0.179 15.234 1.00 92.25 184 ARG A O 1
ATOM 1453 N N . GLN A 1 185 ? -26.042 -1.831 14.521 1.00 92.75 185 GLN A N 1
ATOM 1454 C CA . GLN A 1 185 ? -27.460 -1.602 14.816 1.00 92.75 185 GLN A CA 1
ATOM 1455 C C . GLN A 1 185 ? -27.726 -1.542 16.324 1.00 92.75 185 GLN A C 1
ATOM 1457 O O . GLN A 1 185 ? -28.432 -0.646 16.786 1.00 92.75 185 GLN A O 1
ATOM 1462 N N . THR A 1 186 ? -27.121 -2.445 17.100 1.00 91.06 186 THR A N 1
ATOM 1463 C CA . THR A 1 186 ? -27.249 -2.463 18.562 1.00 91.06 186 THR A CA 1
ATOM 1464 C C . THR A 1 186 ? -26.720 -1.171 19.183 1.00 91.06 186 THR A C 1
ATOM 1466 O O . THR A 1 186 ? -27.455 -0.527 19.933 1.00 91.06 186 THR A O 1
ATOM 1469 N N . ILE A 1 187 ? -25.517 -0.729 18.796 1.00 88.94 187 ILE A N 1
ATOM 1470 C CA . ILE A 1 187 ? -24.924 0.539 19.252 1.00 88.94 187 ILE A CA 1
ATOM 1471 C C . ILE A 1 187 ? -25.841 1.718 18.901 1.00 88.94 187 ILE A C 1
ATOM 1473 O O . ILE A 1 187 ? -26.118 2.554 19.755 1.00 88.94 187 ILE A O 1
ATOM 1477 N N . ALA A 1 188 ? -26.367 1.767 17.671 1.00 88.62 188 ALA A N 1
ATOM 1478 C CA . ALA A 1 188 ? -27.268 2.838 17.240 1.00 88.62 188 ALA A CA 1
ATOM 1479 C C . ALA A 1 188 ? -28.579 2.890 18.045 1.00 88.62 188 ALA A C 1
ATOM 1481 O O . ALA A 1 188 ? -29.151 3.963 18.218 1.00 88.62 188 ALA A O 1
ATOM 1482 N N . SER A 1 189 ? -29.046 1.746 18.551 1.00 88.56 189 SER A N 1
ATOM 1483 C CA . SER A 1 189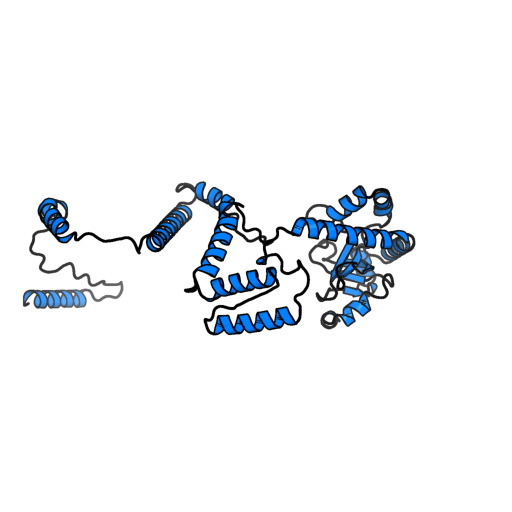 ? -30.214 1.658 19.438 1.00 88.56 189 SER A CA 1
ATOM 1484 C C . SER A 1 189 ? -29.903 1.912 20.922 1.00 88.56 189 SER A C 1
ATOM 1486 O O . SER A 1 189 ? -30.811 1.850 21.747 1.00 88.56 189 SER A O 1
ATOM 1488 N N . GLY A 1 190 ? -28.640 2.187 21.273 1.00 83.25 190 GLY A N 1
ATOM 1489 C CA . GLY A 1 190 ? -28.183 2.398 22.652 1.00 83.25 190 GLY A CA 1
ATOM 1490 C C . GLY A 1 190 ? -27.914 1.112 23.443 1.00 83.25 190 GLY A C 1
ATOM 1491 O O . GLY A 1 190 ? -27.676 1.172 24.645 1.00 83.25 190 GLY A O 1
ATOM 1492 N N . GLY A 1 191 ? -27.950 -0.051 22.790 1.00 83.62 191 GLY A N 1
ATOM 1493 C CA . GLY A 1 191 ? -27.658 -1.339 23.415 1.00 83.62 191 GLY A CA 1
ATOM 1494 C C . GLY A 1 191 ? -26.164 -1.664 23.449 1.00 83.62 191 GLY A C 1
ATOM 1495 O O . GLY A 1 191 ? -25.381 -1.164 22.639 1.00 83.62 191 GLY A O 1
ATOM 1496 N N . LEU A 1 192 ? -25.781 -2.568 24.352 1.00 83.50 192 LEU A N 1
ATOM 1497 C CA . LEU A 1 192 ? -24.441 -3.149 24.408 1.00 83.50 192 LEU A CA 1
ATOM 1498 C C . LEU A 1 192 ? -24.301 -4.268 23.355 1.00 83.50 192 LEU A C 1
ATOM 1500 O O . LEU A 1 192 ? -25.008 -5.277 23.449 1.00 83.50 192 LEU A O 1
ATOM 1504 N N . PRO A 1 193 ? -23.409 -4.140 22.355 1.00 84.00 193 PRO A N 1
ATOM 1505 C CA . PRO A 1 193 ? -23.176 -5.212 21.393 1.00 84.00 193 PRO A CA 1
ATOM 1506 C C . PRO A 1 193 ? -22.456 -6.395 22.059 1.00 84.00 193 PRO A C 1
ATOM 1508 O O . PRO A 1 193 ? -21.362 -6.248 22.601 1.00 84.00 193 PRO A O 1
ATOM 1511 N N . LEU A 1 194 ? -23.050 -7.587 21.985 1.00 78.38 194 LEU A N 1
ATOM 1512 C CA . LEU A 1 194 ? -22.417 -8.828 22.435 1.00 78.38 194 LEU A CA 1
ATOM 1513 C C . LEU A 1 194 ? -21.680 -9.478 21.267 1.00 78.38 194 LEU A C 1
ATOM 1515 O O . LEU A 1 194 ? -22.285 -9.796 20.244 1.00 78.38 194 LEU A O 1
ATOM 1519 N N . VAL A 1 195 ? -20.377 -9.689 21.432 1.00 77.75 195 VAL A N 1
ATOM 1520 C CA . VAL A 1 195 ? -19.514 -10.266 20.398 1.00 77.75 195 VAL A CA 1
ATOM 1521 C C . VAL A 1 195 ? -18.763 -11.451 20.984 1.00 77.75 195 VAL A C 1
ATOM 1523 O O . VAL A 1 195 ? -18.069 -11.317 21.990 1.00 77.75 195 VAL A O 1
ATOM 1526 N N . ALA A 1 196 ? -18.886 -12.606 20.336 1.00 69.56 196 ALA A N 1
ATOM 1527 C CA . ALA A 1 196 ? -18.124 -13.808 20.648 1.00 69.56 196 ALA A CA 1
ATOM 1528 C C . ALA A 1 196 ? -17.204 -14.163 19.471 1.00 69.56 196 ALA A C 1
ATOM 1530 O O . ALA A 1 196 ? -17.518 -13.868 18.321 1.00 69.56 196 ALA A O 1
ATOM 1531 N N . GLY A 1 197 ? -16.072 -14.812 19.754 1.00 76.38 197 GLY A N 1
ATOM 1532 C CA . GLY A 1 197 ? -15.146 -15.285 18.724 1.00 76.38 197 GLY A CA 1
ATOM 1533 C C . GLY A 1 197 ? -13.966 -14.343 18.487 1.00 76.38 197 GLY A C 1
ATOM 1534 O O . GLY A 1 197 ? -13.147 -14.150 19.382 1.00 76.38 197 GLY A O 1
ATOM 1535 N N . ASN A 1 198 ? -13.844 -13.821 17.262 1.00 84.19 198 ASN A N 1
ATOM 1536 C CA . ASN A 1 198 ? -12.668 -13.103 16.761 1.00 84.19 198 ASN A CA 1
ATOM 1537 C C . ASN A 1 198 ? -12.250 -11.937 17.682 1.00 84.19 198 ASN A C 1
ATOM 1539 O O . ASN A 1 198 ? -12.949 -10.931 17.799 1.00 84.19 198 ASN A O 1
ATOM 1543 N N . GLU A 1 199 ? -11.083 -12.058 18.320 1.00 84.81 199 GLU A N 1
ATOM 1544 C CA . GLU A 1 199 ? -10.604 -11.090 19.312 1.00 84.81 199 GLU A CA 1
ATOM 1545 C C . GLU A 1 199 ? -10.391 -9.690 18.722 1.00 84.81 199 GLU A C 1
ATOM 1547 O O . GLU A 1 199 ? -10.769 -8.694 19.343 1.00 84.81 199 GLU A O 1
ATOM 1552 N N . ARG A 1 200 ? -9.865 -9.602 17.492 1.00 86.44 200 ARG A N 1
ATOM 1553 C CA . ARG A 1 200 ? -9.696 -8.326 16.779 1.00 86.44 200 ARG A CA 1
ATOM 1554 C C . ARG A 1 200 ? -11.047 -7.649 16.558 1.00 86.44 200 ARG A C 1
ATOM 1556 O O . ARG A 1 200 ? -11.163 -6.443 16.759 1.00 86.44 200 ARG A O 1
ATOM 1563 N N . LEU A 1 201 ? -12.061 -8.417 16.160 1.00 88.75 201 LEU A N 1
ATOM 1564 C CA . LEU A 1 201 ? -13.418 -7.911 15.957 1.00 88.75 201 LEU A CA 1
ATOM 1565 C C . LEU A 1 201 ? -14.043 -7.425 17.270 1.00 88.75 201 LEU A C 1
ATOM 1567 O O . LEU A 1 201 ? -14.576 -6.316 17.319 1.00 88.75 201 LEU A O 1
ATOM 1571 N N . ARG A 1 202 ? -13.932 -8.224 18.338 1.00 88.31 202 ARG A N 1
ATOM 1572 C CA . ARG A 1 202 ? -14.428 -7.874 19.676 1.00 88.31 202 ARG A CA 1
ATOM 1573 C C . ARG A 1 202 ? -13.844 -6.543 20.154 1.00 88.31 202 ARG A C 1
ATOM 1575 O O . ARG A 1 202 ? -14.600 -5.641 20.499 1.00 88.31 202 ARG A O 1
ATOM 1582 N N . LEU A 1 203 ? -12.519 -6.391 20.098 1.00 86.62 203 LEU A N 1
ATOM 1583 C CA . LEU A 1 203 ? -11.828 -5.172 20.534 1.00 86.62 203 LEU A CA 1
ATOM 1584 C C . LEU A 1 203 ? -12.213 -3.941 19.696 1.00 86.62 203 LEU A C 1
ATOM 1586 O O . LEU A 1 203 ? -12.377 -2.852 20.246 1.00 86.62 203 LEU A O 1
ATOM 1590 N N . LEU A 1 204 ? -12.393 -4.092 18.378 1.00 89.31 204 LEU A N 1
ATOM 1591 C CA . LEU A 1 204 ? -12.862 -3.001 17.514 1.00 89.31 204 LEU A CA 1
ATOM 1592 C C . LEU A 1 204 ? -14.281 -2.548 17.882 1.00 89.31 204 LEU A C 1
ATOM 1594 O O . LEU A 1 204 ? -14.542 -1.345 17.937 1.00 89.31 204 LEU A O 1
ATOM 1598 N N . ILE A 1 205 ? -15.187 -3.490 18.156 1.00 89.25 205 ILE A N 1
ATOM 1599 C CA . ILE A 1 205 ? -16.573 -3.187 18.532 1.00 89.25 205 ILE A CA 1
ATOM 1600 C C . ILE A 1 205 ? -16.638 -2.538 19.918 1.00 89.25 205 ILE A C 1
ATOM 1602 O O . ILE A 1 205 ? -17.333 -1.537 20.071 1.00 89.25 205 ILE A O 1
ATOM 1606 N N . GLU A 1 206 ? -15.872 -3.029 20.897 1.00 85.69 206 GLU A N 1
ATOM 1607 C CA . GLU A 1 206 ? -15.771 -2.418 22.233 1.00 85.69 206 GLU A CA 1
ATOM 1608 C C . GLU A 1 206 ? -15.307 -0.957 22.150 1.00 85.69 206 GLU A C 1
ATOM 1610 O O . GLU A 1 206 ? -15.931 -0.065 22.726 1.00 85.69 206 GLU A O 1
ATOM 1615 N N . ARG A 1 207 ? -14.253 -0.685 21.366 1.00 85.50 207 ARG A N 1
ATOM 1616 C CA . ARG A 1 207 ? -13.762 0.685 21.146 1.00 85.50 207 ARG A CA 1
ATOM 1617 C C . ARG A 1 207 ? -14.772 1.546 20.401 1.00 85.50 207 ARG A C 1
ATOM 1619 O O . ARG A 1 207 ? -14.925 2.719 20.730 1.00 85.50 207 ARG A O 1
ATOM 1626 N N . CYS A 1 208 ? -15.447 0.993 19.394 1.00 88.31 208 CYS A N 1
ATOM 1627 C CA . CYS A 1 208 ? -16.483 1.703 18.650 1.00 88.31 208 CYS A CA 1
ATOM 1628 C C . CYS A 1 208 ? -17.652 2.095 19.560 1.00 88.31 208 CYS A C 1
ATOM 1630 O O . CYS A 1 208 ? -18.064 3.250 19.527 1.00 88.31 208 CYS A O 1
ATOM 1632 N N . TYR A 1 209 ? -18.120 1.174 20.405 1.00 85.88 209 TYR A N 1
ATOM 1633 C CA . TYR A 1 209 ? -19.189 1.413 21.371 1.00 85.88 209 TYR A CA 1
ATOM 1634 C C . TYR A 1 209 ? -18.834 2.556 22.326 1.00 85.88 209 TYR A C 1
ATOM 1636 O O . TYR A 1 209 ? -19.527 3.568 22.330 1.00 85.88 209 TYR A O 1
ATOM 1644 N N . VAL A 1 210 ? -17.702 2.463 23.038 1.00 82.75 210 VAL A N 1
ATOM 1645 C CA . VAL A 1 210 ? -17.292 3.494 24.012 1.00 82.75 210 VAL A CA 1
ATOM 1646 C C . VAL A 1 210 ? -17.101 4.869 23.357 1.00 82.75 210 VAL A C 1
ATOM 1648 O O . VAL A 1 210 ? -17.472 5.881 23.948 1.00 82.75 210 VAL A O 1
ATOM 1651 N N . ARG A 1 211 ? -16.560 4.919 22.128 1.00 84.94 211 ARG A N 1
ATOM 1652 C CA . ARG A 1 211 ? -16.383 6.167 21.358 1.00 84.94 211 ARG A CA 1
ATOM 1653 C C . ARG A 1 211 ? -17.706 6.756 20.863 1.00 84.94 211 ARG A C 1
ATOM 1655 O O . ARG A 1 211 ? -17.811 7.971 20.750 1.00 84.94 211 ARG A O 1
ATOM 1662 N N . ALA A 1 212 ? -18.683 5.917 20.526 1.00 83.75 212 ALA A N 1
ATOM 1663 C CA . ALA A 1 212 ? -19.964 6.352 19.977 1.00 83.75 212 ALA A CA 1
ATOM 1664 C C . ALA A 1 212 ? -20.959 6.811 21.054 1.00 83.75 212 ALA A C 1
ATOM 1666 O O . ALA A 1 212 ? -21.833 7.619 20.751 1.00 83.75 212 ALA A O 1
ATOM 1667 N N . THR A 1 213 ? -20.845 6.303 22.285 1.00 74.50 213 THR A N 1
ATOM 1668 C CA . THR A 1 213 ? -21.808 6.563 23.370 1.00 74.50 213 THR A CA 1
ATOM 1669 C C . THR A 1 213 ? -21.293 7.501 24.464 1.00 74.50 213 THR A C 1
ATOM 1671 O O . THR A 1 213 ? -21.965 7.629 25.479 1.00 74.50 213 THR A O 1
ATOM 1674 N N . ASP A 1 214 ? -20.113 8.108 24.290 1.00 66.56 214 ASP A N 1
ATOM 1675 C CA . ASP A 1 214 ? -19.480 9.049 25.233 1.00 66.56 214 ASP A CA 1
ATOM 1676 C C . ASP A 1 214 ? -19.534 8.581 26.705 1.00 66.56 214 ASP A C 1
ATOM 1678 O O . ASP A 1 214 ? -20.150 9.211 27.557 1.00 66.56 214 ASP A O 1
ATOM 1682 N N . MET A 1 215 ? -18.886 7.439 26.988 1.00 62.16 215 MET A N 1
ATOM 1683 C CA . MET A 1 215 ? -18.882 6.736 28.289 1.00 62.16 215 MET A CA 1
ATOM 1684 C C . MET A 1 215 ? -20.240 6.086 28.649 1.00 62.16 215 MET A C 1
ATOM 1686 O O . MET A 1 215 ? -21.031 6.648 29.404 1.00 62.16 215 MET A O 1
ATOM 1690 N N . PRO A 1 216 ? -20.509 4.867 28.138 1.00 65.44 216 PRO A N 1
ATOM 1691 C CA . PRO A 1 216 ? -21.767 4.152 28.373 1.00 65.44 216 PRO A CA 1
ATOM 1692 C C . PRO A 1 216 ? -21.995 3.821 29.857 1.00 65.44 216 PRO A C 1
ATOM 1694 O 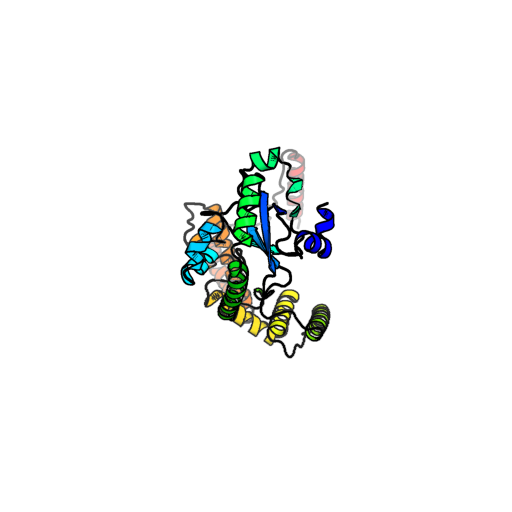O . PRO A 1 216 ? -21.054 3.718 30.629 1.00 65.44 216 PRO A O 1
ATOM 1697 N N . SER A 1 217 ? -23.236 3.570 30.281 1.00 63.81 217 SER A N 1
ATOM 1698 C CA . SER A 1 217 ? -23.522 3.192 31.678 1.00 63.81 217 SER A CA 1
ATOM 1699 C C . SER A 1 217 ? -22.863 1.873 32.117 1.00 63.81 217 SER A C 1
ATOM 1701 O O . SER A 1 217 ? -22.690 1.633 33.312 1.00 63.81 217 SER A O 1
ATOM 1703 N N . ASP A 1 218 ? -22.492 1.011 31.166 1.00 68.94 218 ASP A N 1
ATOM 1704 C CA . ASP A 1 218 ? -21.885 -0.290 31.439 1.00 68.94 218 ASP A CA 1
ATOM 1705 C C . ASP A 1 218 ? -20.407 -0.179 31.844 1.00 68.94 218 ASP A C 1
ATOM 1707 O O . ASP A 1 218 ? -19.544 0.257 31.079 1.00 68.94 218 ASP A O 1
ATOM 1711 N N . GLN A 1 219 ? -20.087 -0.663 33.049 1.00 67.12 219 GLN A N 1
ATOM 1712 C CA . GLN A 1 219 ? -18.745 -0.525 33.624 1.00 67.12 219 GLN A CA 1
ATOM 1713 C C . GLN A 1 219 ? -17.678 -1.398 32.945 1.00 67.12 219 GLN A C 1
ATOM 1715 O O . GLN A 1 219 ? -16.523 -0.986 32.869 1.00 67.12 219 GLN A O 1
ATOM 1720 N N . ALA A 1 220 ? -18.017 -2.591 32.445 1.00 72.44 220 ALA A N 1
ATOM 1721 C CA . ALA A 1 220 ? -17.013 -3.525 31.922 1.00 72.44 220 ALA A CA 1
ATOM 1722 C C . ALA A 1 220 ? -16.300 -3.025 30.639 1.00 72.44 220 ALA A C 1
ATOM 1724 O O . ALA A 1 220 ? -15.064 -3.008 30.635 1.00 72.44 220 ALA A O 1
ATOM 1725 N N . PRO A 1 221 ? -17.007 -2.542 29.592 1.00 68.88 221 PRO A N 1
ATOM 1726 C CA . PRO A 1 221 ? -16.366 -1.930 28.423 1.00 68.88 221 PRO A CA 1
ATOM 1727 C C . PRO A 1 221 ? -15.536 -0.690 28.778 1.00 68.88 221 PRO A C 1
ATOM 1729 O O . PRO A 1 221 ? -14.451 -0.495 28.230 1.00 68.88 221 PRO A O 1
ATOM 1732 N N . ILE A 1 222 ? -16.004 0.118 29.740 1.00 69.81 222 ILE A N 1
ATOM 1733 C CA . ILE A 1 222 ? -15.262 1.283 30.237 1.00 69.81 222 ILE A CA 1
ATOM 1734 C C . ILE A 1 222 ? -13.958 0.858 30.906 1.00 69.81 222 ILE A C 1
ATOM 1736 O O . ILE A 1 222 ? -12.915 1.428 30.604 1.00 69.81 222 ILE A O 1
ATOM 1740 N N . GLN A 1 223 ? -13.976 -0.135 31.797 1.00 70.56 223 GLN A N 1
ATOM 1741 C CA . GLN A 1 223 ? -12.758 -0.578 32.481 1.00 70.56 223 GLN A CA 1
ATOM 1742 C C . GLN A 1 223 ? -11.730 -1.143 31.495 1.00 70.56 223 GLN A C 1
ATOM 1744 O O . GLN A 1 223 ? -10.548 -0.814 31.589 1.00 70.56 223 GLN A O 1
ATOM 1749 N N . ALA A 1 224 ? -12.169 -1.925 30.504 1.00 73.38 224 ALA A N 1
ATOM 1750 C CA . ALA A 1 224 ? -11.293 -2.401 29.434 1.00 73.38 224 ALA A CA 1
ATOM 1751 C C . ALA A 1 224 ? -10.680 -1.235 28.635 1.00 73.38 224 ALA A C 1
ATOM 1753 O O . ALA A 1 224 ? -9.471 -1.218 28.382 1.00 73.38 224 ALA A O 1
ATOM 1754 N N . TRP A 1 225 ? -11.488 -0.225 28.300 1.00 75.00 225 TRP A N 1
ATOM 1755 C CA . TRP A 1 225 ? -11.038 0.985 27.613 1.00 75.00 225 TRP A CA 1
ATOM 1756 C C . TRP A 1 225 ? -10.060 1.824 28.448 1.00 75.00 225 TRP A C 1
ATOM 1758 O O . TRP A 1 225 ? -9.025 2.250 27.938 1.00 75.00 225 TRP A O 1
ATOM 1768 N N . LEU A 1 226 ? -10.327 2.021 29.739 1.00 73.19 226 LEU A N 1
ATOM 1769 C CA . LEU A 1 226 ? -9.445 2.754 30.649 1.00 73.19 226 LEU A CA 1
ATOM 1770 C C . LEU A 1 226 ? -8.116 2.024 30.866 1.00 73.19 226 LEU A C 1
ATOM 1772 O O . LEU A 1 226 ? -7.072 2.672 30.865 1.00 73.19 226 LEU A O 1
ATOM 1776 N N . THR A 1 227 ? -8.121 0.695 31.011 1.00 74.56 227 THR A N 1
ATOM 1777 C CA . THR A 1 227 ? -6.885 -0.105 31.081 1.00 74.56 227 THR A CA 1
ATOM 1778 C C . THR A 1 227 ? -6.079 0.030 29.790 1.00 74.56 227 THR A C 1
ATOM 1780 O O . THR A 1 227 ? -4.863 0.214 29.838 1.00 74.56 227 THR A O 1
ATOM 1783 N N . TYR A 1 228 ? -6.747 0.009 28.633 1.00 75.62 228 TYR A N 1
ATOM 1784 C CA . TYR A 1 228 ? -6.109 0.273 27.345 1.00 75.62 228 TYR A CA 1
ATOM 1785 C C . TYR A 1 228 ? -5.473 1.673 27.284 1.00 75.62 228 TYR A C 1
ATOM 1787 O O . TYR A 1 228 ? -4.299 1.795 26.930 1.00 75.62 228 TYR A O 1
ATOM 1795 N N . LEU A 1 229 ? -6.213 2.718 27.670 1.00 72.06 229 LEU A N 1
ATOM 1796 C CA . LEU A 1 229 ? -5.698 4.087 27.716 1.00 72.06 229 LEU A CA 1
ATOM 1797 C C . LEU A 1 229 ? -4.507 4.199 28.671 1.00 72.06 229 LEU A C 1
ATOM 1799 O O . LEU A 1 229 ? -3.480 4.744 28.287 1.00 72.06 229 LEU A O 1
ATOM 1803 N N . ARG A 1 230 ? -4.577 3.620 29.873 1.00 66.31 230 ARG A N 1
ATOM 1804 C CA . ARG A 1 230 ? -3.436 3.605 30.802 1.00 66.31 230 ARG A CA 1
ATOM 1805 C C . ARG A 1 230 ? -2.202 2.971 30.170 1.00 66.31 230 ARG A C 1
ATOM 1807 O O . ARG A 1 230 ? -1.137 3.566 30.236 1.00 66.31 230 ARG A O 1
ATOM 1814 N N . ARG A 1 231 ? -2.333 1.829 29.490 1.00 68.19 231 ARG A N 1
ATOM 1815 C CA . ARG A 1 231 ? -1.197 1.173 28.817 1.00 68.19 231 ARG A CA 1
ATOM 1816 C C . ARG A 1 231 ? -0.602 2.028 27.687 1.00 68.19 231 ARG A C 1
ATOM 1818 O O . ARG A 1 231 ? 0.616 2.095 27.540 1.00 68.19 231 ARG A O 1
ATOM 1825 N N . GLN A 1 232 ? -1.440 2.692 26.890 1.00 65.44 232 GLN A N 1
ATOM 1826 C CA . GLN A 1 232 ? -0.964 3.560 25.800 1.00 65.44 232 GLN A CA 1
ATOM 1827 C C . GLN A 1 232 ? -0.318 4.858 26.307 1.00 65.44 232 GLN A C 1
ATOM 1829 O O . GLN A 1 232 ? 0.631 5.349 25.706 1.00 65.44 232 GLN A O 1
ATOM 1834 N N . TRP A 1 233 ? -0.824 5.423 27.404 1.00 58.66 233 TRP A N 1
ATOM 1835 C CA . TRP A 1 233 ? -0.387 6.732 27.896 1.00 58.66 233 TRP A CA 1
ATOM 1836 C C . TRP A 1 233 ? 0.693 6.657 28.985 1.00 58.66 233 TRP A C 1
ATOM 1838 O O . TRP A 1 233 ? 1.505 7.569 29.070 1.00 58.66 233 TRP A O 1
ATOM 1848 N N . LEU A 1 234 ? 0.732 5.596 29.801 1.00 56.12 234 LEU A N 1
ATOM 1849 C CA . LEU A 1 234 ? 1.679 5.456 30.920 1.00 56.12 234 LEU A CA 1
ATOM 1850 C C . LEU A 1 234 ? 2.864 4.535 30.600 1.00 56.12 234 LEU A C 1
ATOM 1852 O O . LEU A 1 234 ? 3.988 4.865 30.959 1.00 56.12 234 LEU A O 1
ATOM 1856 N N . ASP A 1 235 ? 2.642 3.405 29.919 1.00 47.88 235 ASP A N 1
ATOM 1857 C CA . ASP A 1 235 ? 3.691 2.379 29.755 1.00 47.88 235 ASP A CA 1
ATOM 1858 C C . ASP A 1 235 ? 4.527 2.533 28.477 1.00 47.88 235 ASP A C 1
ATOM 1860 O O . ASP A 1 235 ? 5.585 1.917 28.351 1.00 47.88 235 ASP A O 1
ATOM 1864 N N . SER A 1 236 ? 4.056 3.301 27.492 1.00 50.47 236 SER A N 1
ATOM 1865 C CA . SER A 1 236 ? 4.678 3.338 26.159 1.00 50.47 236 SER A CA 1
ATOM 1866 C C . SER A 1 236 ? 5.130 4.718 25.682 1.00 50.47 236 SER A C 1
ATOM 1868 O O . SER A 1 236 ? 5.807 4.777 24.654 1.00 50.47 236 SER A O 1
ATOM 1870 N N . GLY A 1 237 ? 4.774 5.809 26.379 1.00 46.19 237 GLY A N 1
ATOM 1871 C CA . GLY A 1 237 ? 5.078 7.198 25.971 1.00 46.19 237 GLY A CA 1
ATOM 1872 C C . GLY A 1 237 ? 4.539 7.586 24.581 1.00 46.19 237 GLY A C 1
ATOM 1873 O O . GLY A 1 237 ? 4.772 8.683 24.078 1.00 46.19 237 GLY A O 1
ATOM 1874 N N . ARG A 1 238 ? 3.827 6.669 23.911 1.00 50.09 238 ARG A N 1
ATOM 1875 C CA . ARG A 1 238 ? 3.371 6.762 22.528 1.00 50.09 238 ARG A CA 1
ATOM 1876 C C . ARG A 1 238 ? 2.116 5.924 22.351 1.00 50.09 238 ARG A C 1
ATOM 1878 O O . ARG A 1 238 ? 2.164 4.723 22.606 1.00 50.09 238 ARG A O 1
ATOM 1885 N N . PRO A 1 239 ? 1.061 6.478 21.738 1.00 48.19 239 PRO A N 1
ATOM 1886 C CA . PRO A 1 239 ? 0.051 5.652 21.104 1.00 48.19 239 PRO A CA 1
ATOM 1887 C C . PRO A 1 239 ? 0.741 4.784 20.040 1.00 48.19 239 PRO A C 1
ATOM 1889 O O . PRO A 1 239 ? 1.258 5.314 19.054 1.00 48.19 239 PRO A O 1
ATOM 1892 N N . LYS A 1 240 ? 0.779 3.456 20.217 1.00 48.94 240 LYS A N 1
ATOM 1893 C CA . LYS A 1 240 ? 1.221 2.503 19.178 1.00 48.94 240 LYS A CA 1
ATOM 1894 C C . LYS A 1 240 ? 0.190 2.447 18.039 1.00 48.94 240 LYS A C 1
ATOM 1896 O O . LYS A 1 240 ? -0.477 1.440 17.833 1.00 48.94 240 LYS A O 1
ATOM 1901 N N . GLY A 1 241 ? 0.034 3.545 17.309 1.00 45.47 241 GLY A N 1
ATOM 1902 C CA . GLY A 1 241 ? -0.634 3.605 16.017 1.00 45.47 241 GLY A CA 1
ATOM 1903 C C . GLY A 1 241 ? 0.378 4.057 14.973 1.00 45.47 241 GLY A C 1
ATOM 1904 O O . GLY A 1 241 ? 1.095 5.024 15.203 1.00 45.47 241 GLY A O 1
ATOM 1905 N N . ASP A 1 242 ? 0.426 3.399 13.814 1.00 40.34 242 ASP A N 1
ATOM 1906 C CA . ASP A 1 242 ? 1.344 3.718 12.701 1.00 40.34 242 ASP A CA 1
ATOM 1907 C C . ASP A 1 242 ? 1.094 5.114 12.058 1.00 40.34 242 ASP A C 1
ATOM 1909 O O . ASP A 1 242 ? 1.559 5.415 10.957 1.00 40.34 242 ASP A O 1
ATOM 1913 N N . GLY A 1 243 ? 0.348 6.002 12.719 1.00 41.22 243 GLY A N 1
ATOM 1914 C CA . GLY A 1 243 ? 0.099 7.362 12.272 1.00 41.22 243 GLY A CA 1
ATOM 1915 C C . GLY A 1 243 ? 1.244 8.289 12.664 1.00 41.22 243 GLY A C 1
ATOM 1916 O O . GLY A 1 243 ? 1.458 8.542 13.847 1.00 41.22 243 GLY A O 1
ATOM 1917 N N . LYS A 1 244 ? 1.903 8.878 11.659 1.00 40.59 244 LYS A N 1
ATOM 1918 C CA . LYS A 1 244 ? 2.703 10.119 11.730 1.00 40.59 244 LYS A CA 1
ATOM 1919 C C . LYS A 1 244 ? 1.868 11.322 12.254 1.00 40.59 244 LYS A C 1
ATOM 1921 O O . LYS A 1 244 ? 1.815 12.361 11.608 1.00 40.59 244 LYS A O 1
ATOM 1926 N N . GLY A 1 245 ? 1.148 11.174 13.364 1.00 42.38 245 GLY A N 1
ATOM 1927 C CA . GLY A 1 245 ? 0.148 12.137 13.829 1.00 42.38 245 GLY A CA 1
ATOM 1928 C C . GLY A 1 245 ? -0.353 11.947 15.261 1.00 42.38 245 GLY A C 1
ATOM 1929 O O . GLY A 1 245 ? -1.125 12.783 15.718 1.00 42.38 245 GLY A O 1
ATOM 1930 N N . ALA A 1 246 ? 0.074 10.909 15.989 1.00 45.75 246 ALA A N 1
ATOM 1931 C CA . ALA A 1 246 ? -0.060 10.945 17.440 1.00 45.75 246 ALA A CA 1
ATOM 1932 C C . ALA A 1 246 ? 0.965 11.960 17.979 1.00 45.75 246 ALA A C 1
ATOM 1934 O O . ALA A 1 246 ? 2.158 11.793 17.708 1.00 45.75 246 ALA A O 1
ATOM 1935 N N . PRO A 1 247 ? 0.526 13.016 18.683 1.00 50.12 247 PRO A N 1
ATOM 1936 C CA . PRO A 1 247 ? 1.441 13.938 19.325 1.00 50.12 247 PRO A CA 1
ATOM 1937 C C . PRO A 1 247 ? 2.323 13.128 20.289 1.00 50.12 247 PRO A C 1
ATOM 1939 O O . PRO A 1 247 ? 1.793 12.378 21.107 1.00 50.12 247 PRO A O 1
ATOM 1942 N N . ASP A 1 248 ? 3.649 13.200 20.141 1.00 58.34 248 ASP A N 1
ATOM 1943 C CA . ASP A 1 248 ? 4.585 12.566 21.075 1.00 58.34 248 ASP A CA 1
ATOM 1944 C C . ASP A 1 248 ? 4.395 13.279 22.411 1.00 58.34 248 ASP A C 1
ATOM 1946 O O . ASP A 1 248 ? 4.803 14.424 22.553 1.00 58.34 248 ASP A O 1
ATOM 1950 N N . VAL A 1 249 ? 3.638 12.663 23.321 1.00 53.81 249 VAL A N 1
ATOM 1951 C CA . VAL A 1 249 ? 3.164 13.317 24.545 1.00 53.81 249 VAL A CA 1
ATOM 1952 C C . VAL A 1 249 ? 4.345 13.679 25.429 1.00 53.81 249 VAL A C 1
ATOM 1954 O O . VAL A 1 249 ? 4.316 14.739 26.038 1.00 53.81 249 VAL A O 1
ATOM 1957 N N . ASP A 1 250 ? 5.402 12.866 25.436 1.00 53.59 250 ASP A N 1
ATOM 1958 C CA . ASP A 1 250 ? 6.632 13.159 26.168 1.00 53.59 250 ASP A CA 1
ATOM 1959 C C . ASP A 1 250 ? 7.403 14.305 25.519 1.00 53.59 250 ASP A C 1
ATOM 1961 O O . ASP A 1 250 ? 7.885 15.191 26.220 1.00 53.59 250 ASP A O 1
ATOM 1965 N N . LYS A 1 251 ? 7.471 14.348 24.184 1.00 60.50 251 LYS A N 1
ATOM 1966 C CA . LYS A 1 251 ? 8.075 15.474 23.463 1.00 60.50 251 LYS A CA 1
ATOM 1967 C C . LYS A 1 251 ? 7.265 16.753 23.616 1.00 60.50 251 LYS A C 1
ATOM 1969 O O . LYS A 1 251 ? 7.841 17.805 23.812 1.00 60.50 251 LYS A O 1
ATOM 1974 N N . ILE A 1 252 ? 5.944 16.677 23.547 1.00 62.62 252 ILE A N 1
ATOM 1975 C CA . ILE A 1 252 ? 5.055 17.825 23.701 1.00 62.62 252 ILE A CA 1
ATOM 1976 C C . ILE A 1 252 ? 5.088 18.304 25.131 1.00 62.62 252 ILE A C 1
ATOM 1978 O O . ILE A 1 252 ? 5.217 19.495 25.342 1.00 62.62 252 ILE A O 1
ATOM 1982 N N . LYS A 1 253 ? 5.066 17.401 26.108 1.00 64.06 253 LYS A N 1
ATOM 1983 C CA . LYS A 1 253 ? 5.287 17.750 27.505 1.00 64.06 253 LYS A CA 1
ATOM 1984 C C . LYS A 1 253 ? 6.663 18.379 27.701 1.00 64.06 253 LYS A C 1
ATOM 1986 O O . LYS A 1 253 ? 6.735 19.400 28.356 1.00 64.06 253 LYS A O 1
ATOM 1991 N N . ALA A 1 254 ? 7.723 17.857 27.088 1.00 69.12 254 ALA A N 1
ATOM 1992 C CA . ALA A 1 254 ? 9.052 18.463 27.157 1.00 69.12 254 ALA A CA 1
ATOM 1993 C C . ALA A 1 254 ? 9.114 19.845 26.479 1.00 69.12 254 ALA A C 1
ATOM 1995 O O . ALA A 1 254 ? 9.692 20.768 27.044 1.00 69.12 254 ALA A O 1
ATOM 1996 N N . ASP A 1 255 ? 8.496 20.008 25.306 1.00 68.75 255 ASP A N 1
ATOM 1997 C CA . ASP A 1 255 ? 8.404 21.274 24.567 1.00 68.75 255 ASP A CA 1
ATOM 1998 C C . ASP A 1 255 ? 7.558 22.304 25.353 1.00 68.75 255 ASP A C 1
ATOM 2000 O O . ASP A 1 255 ? 7.870 23.494 25.363 1.00 68.75 255 ASP A O 1
ATOM 2004 N N . LEU A 1 256 ? 6.516 21.843 26.052 1.00 66.25 256 LEU A N 1
ATOM 2005 C CA . LEU A 1 256 ? 5.631 22.632 26.913 1.00 66.25 256 LEU A CA 1
ATOM 2006 C C . LEU A 1 256 ? 6.246 22.965 28.279 1.00 66.25 256 LEU A C 1
ATOM 2008 O O . LEU A 1 256 ? 6.040 24.064 28.780 1.00 66.25 256 LEU A O 1
ATOM 2012 N N . ASP A 1 257 ? 7.017 22.057 28.872 1.00 68.00 257 ASP A N 1
ATOM 2013 C CA . ASP A 1 257 ? 7.765 22.280 30.116 1.00 68.00 257 ASP A CA 1
ATOM 2014 C C . ASP A 1 257 ? 8.971 23.209 29.867 1.00 68.00 257 ASP A C 1
ATOM 2016 O O . ASP A 1 257 ? 9.435 23.892 30.779 1.00 68.00 257 ASP A O 1
ATOM 2020 N N . ALA A 1 258 ? 9.472 23.259 28.627 1.00 73.44 258 ALA A N 1
ATOM 2021 C CA . ALA A 1 258 ? 10.525 24.176 28.196 1.00 73.44 258 ALA A CA 1
ATOM 2022 C C . ALA A 1 258 ? 10.013 25.580 27.817 1.00 73.44 258 ALA A C 1
ATOM 2024 O O . ALA A 1 258 ? 10.825 26.500 27.677 1.00 73.44 258 ALA A O 1
ATOM 2025 N N . LEU A 1 259 ? 8.697 25.769 27.646 1.00 73.75 259 LEU A N 1
ATOM 2026 C CA . LEU A 1 259 ? 8.093 27.077 27.380 1.00 73.75 259 LEU A CA 1
ATOM 2027 C C . LEU A 1 259 ? 8.224 27.976 28.618 1.00 73.75 259 LEU A C 1
ATOM 2029 O O . LEU A 1 259 ? 7.813 27.607 29.717 1.00 73.75 259 LEU A O 1
ATOM 2033 N N . SER A 1 260 ? 8.764 29.184 28.437 1.00 72.94 260 SER A N 1
ATOM 2034 C CA . SER A 1 260 ? 8.874 30.187 29.499 1.00 72.94 260 SER A CA 1
ATOM 2035 C C . SER A 1 260 ? 8.064 31.439 29.169 1.00 72.94 260 SER A C 1
ATOM 2037 O O . SER A 1 260 ? 7.912 31.816 28.005 1.00 72.94 260 SER A O 1
ATOM 2039 N N . GLY A 1 261 ? 7.605 32.145 30.206 1.00 64.12 261 GLY A N 1
ATOM 2040 C CA . GLY A 1 261 ? 6.909 33.428 30.050 1.00 64.12 261 GLY A CA 1
ATOM 2041 C C . GLY A 1 261 ? 7.752 34.533 29.393 1.00 64.12 261 GLY A C 1
ATOM 2042 O O . GLY A 1 261 ? 7.204 35.565 29.017 1.00 64.12 261 GLY A O 1
ATOM 2043 N N . GLU A 1 262 ? 9.063 34.322 29.240 1.00 68.12 262 GLU A N 1
ATOM 2044 C CA . GLU A 1 262 ? 10.002 35.265 28.619 1.00 68.12 262 GLU A CA 1
ATOM 2045 C C . GLU A 1 262 ? 10.188 35.036 27.110 1.00 68.12 262 GLU A C 1
ATOM 2047 O O . GLU A 1 262 ? 10.564 35.967 26.401 1.00 68.12 262 GLU A O 1
ATOM 2052 N N . THR A 1 263 ? 9.941 33.820 26.604 1.00 70.31 263 THR A N 1
ATOM 2053 C CA . THR A 1 263 ? 10.147 33.473 25.183 1.00 70.31 263 THR A CA 1
ATOM 2054 C C . THR A 1 263 ? 8.896 33.695 24.339 1.00 70.31 263 THR A C 1
ATOM 2056 O O . THR A 1 263 ? 8.987 34.282 23.263 1.00 70.31 263 THR A O 1
ATOM 2059 N N . ASP A 1 264 ? 7.735 33.259 24.833 1.00 70.44 264 ASP A N 1
ATOM 2060 C CA . ASP A 1 264 ? 6.424 33.487 24.214 1.00 70.44 264 ASP A CA 1
ATOM 2061 C C . ASP A 1 264 ? 5.328 33.468 25.294 1.00 70.44 264 ASP A C 1
ATOM 2063 O O . ASP A 1 264 ? 4.704 32.442 25.586 1.00 70.44 264 ASP A O 1
ATOM 2067 N N . GLY A 1 265 ? 5.132 34.621 25.940 1.00 72.75 265 GLY A N 1
ATOM 2068 C CA . GLY A 1 265 ? 4.237 34.758 27.088 1.00 72.75 265 GLY A CA 1
ATOM 2069 C C . GLY A 1 265 ? 2.774 34.418 26.783 1.00 72.75 265 GLY A C 1
ATOM 2070 O O . GLY A 1 265 ? 2.105 33.826 27.627 1.00 72.75 265 GLY A O 1
ATOM 2071 N N . GLU A 1 266 ? 2.269 34.734 25.587 1.00 78.38 266 GLU A N 1
ATOM 2072 C CA . GLU A 1 266 ? 0.871 34.460 25.224 1.00 78.38 266 GLU A CA 1
ATOM 2073 C C . GLU A 1 266 ? 0.612 32.952 25.121 1.00 78.38 266 GLU A C 1
ATOM 2075 O O . GLU A 1 266 ? -0.333 32.436 25.729 1.00 78.38 266 GLU A O 1
ATOM 2080 N N . THR A 1 267 ? 1.483 32.229 24.410 1.00 73.00 267 THR A N 1
ATOM 2081 C CA . THR A 1 267 ? 1.390 30.769 24.276 1.00 73.00 267 THR A CA 1
ATOM 2082 C C . THR A 1 267 ? 1.591 30.075 25.623 1.00 73.00 267 THR A C 1
ATOM 2084 O O . THR A 1 267 ? 0.827 29.167 25.961 1.00 73.00 267 THR A O 1
ATOM 2087 N N . TYR A 1 268 ? 2.552 30.541 26.430 1.00 75.31 268 TYR A N 1
ATOM 2088 C CA . TYR A 1 268 ? 2.815 30.017 27.773 1.00 75.31 268 TYR A CA 1
ATOM 2089 C C . TYR A 1 268 ? 1.588 30.129 28.689 1.00 75.31 268 TYR A C 1
ATOM 2091 O O . TYR A 1 268 ? 1.126 29.122 29.228 1.00 75.31 268 TYR A O 1
ATOM 2099 N N . TYR A 1 269 ? 0.998 31.320 28.837 1.00 74.50 269 TYR A N 1
ATOM 2100 C CA . TYR A 1 269 ? -0.148 31.493 29.736 1.00 74.50 269 TYR A CA 1
ATOM 2101 C C . TYR A 1 269 ? -1.406 30.786 29.223 1.00 74.50 269 TYR A C 1
ATOM 2103 O O . TYR A 1 269 ? -2.129 30.191 30.024 1.00 74.50 269 TYR A O 1
ATOM 2111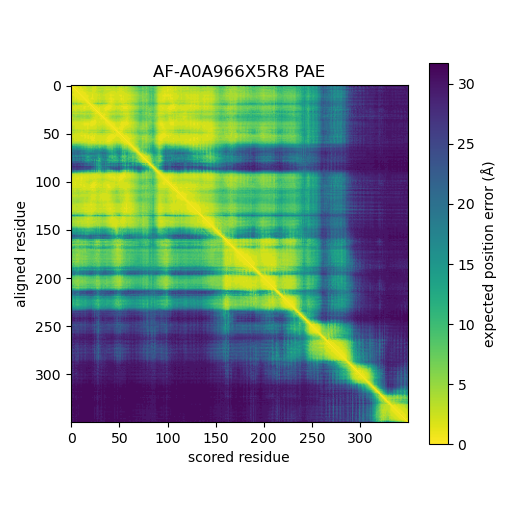 N N . ARG A 1 270 ? -1.652 30.764 27.904 1.00 76.00 270 ARG A N 1
ATOM 2112 C CA . ARG A 1 270 ? -2.748 29.963 27.326 1.00 76.00 270 ARG A CA 1
ATOM 2113 C C . ARG A 1 270 ? -2.607 28.480 27.658 1.00 76.00 270 ARG A C 1
ATOM 2115 O O . ARG A 1 270 ? -3.602 27.843 27.998 1.00 76.00 270 ARG A O 1
ATOM 2122 N N . TYR A 1 271 ? -1.392 27.942 27.580 1.00 73.62 271 TYR A N 1
ATOM 2123 C CA . TYR A 1 271 ? -1.120 26.559 27.953 1.00 73.62 271 TYR A CA 1
ATOM 2124 C C . TYR A 1 271 ? -1.325 26.312 29.454 1.00 73.62 271 TYR A C 1
ATOM 2126 O O . TYR A 1 271 ? -2.067 25.403 29.823 1.00 73.62 271 TYR A O 1
ATOM 2134 N N . VAL A 1 272 ? -0.737 27.148 30.317 1.00 73.19 272 VAL A N 1
ATOM 2135 C CA . VAL A 1 272 ? -0.868 27.029 31.780 1.00 73.19 272 VAL A CA 1
ATOM 2136 C C . VAL A 1 272 ? -2.338 27.034 32.206 1.00 73.19 272 VAL A C 1
ATOM 2138 O O . VAL A 1 272 ? -2.753 26.189 33.000 1.00 73.19 272 VAL A O 1
ATOM 2141 N N . PHE A 1 273 ? -3.154 27.932 31.648 1.00 73.94 273 PHE A N 1
ATOM 2142 C CA . PHE A 1 273 ? -4.583 27.975 31.959 1.00 73.94 273 PHE A CA 1
ATOM 2143 C C . PHE A 1 273 ? -5.344 26.749 31.448 1.00 73.94 273 PHE A C 1
ATOM 2145 O O . PHE A 1 273 ? -6.191 26.235 32.176 1.00 73.94 273 PHE A O 1
ATOM 2152 N N . ALA A 1 274 ? -5.016 26.233 30.260 1.00 73.88 274 ALA A N 1
ATOM 2153 C CA . ALA A 1 274 ? -5.632 25.011 29.742 1.00 73.88 274 ALA A CA 1
ATOM 2154 C C . ALA A 1 274 ? -5.317 23.783 30.618 1.00 73.88 274 ALA A C 1
ATOM 2156 O O . ALA A 1 274 ? -6.199 22.962 30.867 1.00 73.88 274 ALA A O 1
ATOM 2157 N N . VAL A 1 275 ? -4.086 23.671 31.133 1.00 70.94 275 VAL A N 1
ATOM 2158 C CA . VAL A 1 275 ? -3.709 22.602 32.075 1.00 70.94 275 VAL A CA 1
ATOM 2159 C C . VAL A 1 275 ? -4.466 22.746 33.391 1.00 70.94 275 VAL A C 1
ATOM 2161 O O . VAL A 1 275 ? -5.042 21.770 33.865 1.00 70.94 275 VAL A O 1
ATOM 2164 N N . LEU A 1 276 ? -4.510 23.950 33.968 1.00 67.56 276 LEU A N 1
ATOM 2165 C CA . LEU A 1 276 ? -5.247 24.207 35.210 1.00 67.56 276 LEU A CA 1
ATOM 2166 C C . LEU A 1 276 ? -6.738 23.889 35.067 1.00 67.56 276 LEU A C 1
ATOM 2168 O O . LEU A 1 276 ? -7.334 23.304 35.971 1.00 67.56 276 LEU A O 1
ATOM 2172 N N . GLU A 1 277 ? -7.342 24.241 33.935 1.00 72.69 277 GLU A N 1
ATOM 2173 C CA . GLU A 1 277 ? -8.737 23.923 33.648 1.00 72.69 277 GLU A CA 1
ATOM 2174 C C . GLU A 1 277 ? -8.958 22.413 33.509 1.00 72.69 277 GLU A C 1
ATOM 2176 O O . GLU A 1 277 ? -9.883 21.879 34.120 1.00 72.69 277 GLU A O 1
ATOM 2181 N N . ALA A 1 278 ? -8.079 21.711 32.790 1.00 71.25 278 ALA A N 1
ATOM 2182 C CA . ALA A 1 278 ? -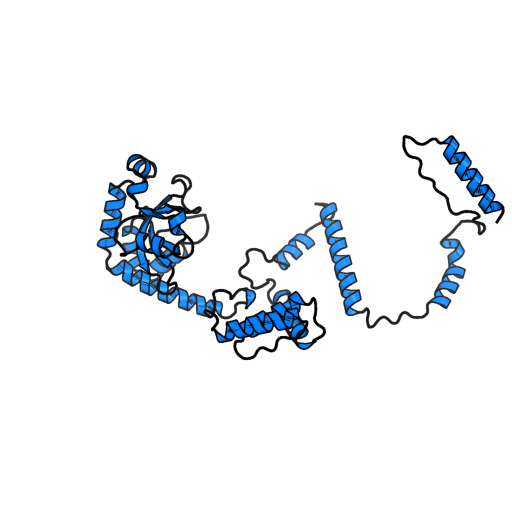8.148 20.260 32.642 1.00 71.25 278 ALA A CA 1
ATOM 2183 C C . ALA A 1 278 ? -7.986 19.529 33.984 1.00 71.25 278 ALA A C 1
ATOM 2185 O O . ALA A 1 278 ? -8.756 18.615 34.271 1.00 71.25 278 ALA A O 1
ATOM 2186 N N . VAL A 1 279 ? -7.036 19.955 34.825 1.00 61.03 279 VAL A N 1
ATOM 2187 C CA . VAL A 1 279 ? -6.848 19.423 36.185 1.00 61.03 279 VAL A CA 1
ATOM 2188 C C . VAL A 1 279 ? -8.088 19.686 37.030 1.00 61.03 279 VAL A C 1
ATOM 2190 O O . VAL A 1 279 ? -8.589 18.773 37.673 1.00 61.03 279 VAL A O 1
ATOM 2193 N N . ARG A 1 280 ? -8.652 20.896 36.975 1.00 65.56 280 ARG A N 1
ATOM 2194 C CA . ARG A 1 280 ? -9.866 21.235 37.726 1.00 65.56 280 ARG A CA 1
ATOM 2195 C C . ARG A 1 280 ? -11.068 20.399 37.291 1.00 65.56 280 ARG A C 1
ATOM 2197 O O . ARG A 1 280 ? -11.845 19.964 38.133 1.00 65.56 280 ARG A O 1
ATOM 2204 N N . GLU A 1 281 ? -11.253 20.189 35.992 1.00 71.31 281 GLU A N 1
ATOM 2205 C CA . GLU A 1 281 ? -12.328 19.334 35.475 1.00 71.31 281 GLU A CA 1
ATOM 2206 C C . GLU A 1 281 ? -12.097 17.855 35.801 1.00 71.31 281 GLU A C 1
ATOM 2208 O O . GLU A 1 281 ? -13.052 17.135 36.092 1.00 71.31 281 GLU A O 1
ATOM 2213 N N . PHE A 1 282 ? -10.843 17.401 35.805 1.00 69.12 282 PHE A N 1
ATOM 2214 C CA . PHE A 1 282 ? -10.485 16.059 36.248 1.00 69.12 282 PHE A CA 1
ATOM 2215 C C . PHE A 1 282 ? -10.779 15.864 37.740 1.00 69.12 282 PHE A C 1
ATOM 2217 O O . PHE A 1 282 ? -11.487 14.922 38.087 1.00 69.12 282 PHE A O 1
ATOM 2224 N N . ASP A 1 283 ? -10.344 16.789 38.597 1.00 60.56 283 ASP A N 1
ATOM 2225 C CA . ASP A 1 283 ? -10.613 16.773 40.039 1.00 60.56 283 ASP A CA 1
ATOM 2226 C C . ASP A 1 283 ? -12.111 16.818 40.331 1.00 60.56 283 ASP A C 1
ATOM 2228 O O . ASP A 1 283 ? -12.602 16.046 41.150 1.00 60.56 283 ASP A O 1
ATOM 2232 N N . LYS A 1 284 ? -12.876 17.657 39.621 1.00 64.56 284 LYS A N 1
ATOM 2233 C CA . LYS A 1 284 ? -14.342 17.649 39.718 1.00 64.56 284 LYS A CA 1
ATOM 2234 C C . LYS A 1 284 ? -14.906 16.284 39.354 1.00 64.56 284 LYS A C 1
ATOM 2236 O O . LYS A 1 284 ? -15.709 15.750 40.099 1.00 64.56 284 LYS A O 1
ATOM 2241 N N . LYS A 1 285 ? -14.508 15.689 38.231 1.00 68.19 285 LYS A N 1
ATOM 2242 C CA . LYS A 1 285 ? -15.043 14.379 37.823 1.00 68.19 285 LYS A CA 1
ATOM 2243 C C . LYS A 1 285 ? -14.645 13.253 38.780 1.00 68.19 285 LYS A C 1
ATOM 2245 O O . LYS A 1 285 ? -15.427 12.323 38.953 1.00 68.19 285 LYS A O 1
ATOM 2250 N N . LEU A 1 286 ? -13.464 13.338 39.390 1.00 62.19 286 LEU A N 1
ATOM 2251 C CA . LEU A 1 286 ? -12.947 12.334 40.316 1.00 62.19 286 LEU A CA 1
ATOM 2252 C C . LEU A 1 286 ? -13.543 12.473 41.727 1.00 62.19 286 LEU A C 1
ATOM 2254 O O . LEU A 1 286 ? -13.843 11.460 42.351 1.00 62.19 286 LEU A O 1
ATOM 2258 N N . HIS A 1 287 ? -13.761 13.705 42.202 1.00 58.06 287 HIS A N 1
ATOM 2259 C CA . HIS A 1 287 ? -14.125 14.009 43.593 1.00 58.06 287 HIS A CA 1
ATOM 2260 C C . HIS A 1 287 ? -15.512 14.644 43.781 1.00 58.06 287 HIS A C 1
ATOM 2262 O O . HIS A 1 287 ? -15.941 14.822 44.920 1.00 58.06 287 HIS A O 1
ATOM 2268 N N . ALA A 1 288 ? -16.265 14.957 42.717 1.00 55.47 288 ALA A N 1
ATOM 2269 C CA . ALA A 1 288 ? -17.621 15.519 42.849 1.00 55.47 288 ALA A CA 1
ATOM 2270 C C . ALA A 1 288 ? -18.589 14.601 43.609 1.00 55.47 288 ALA A C 1
ATOM 2272 O O . ALA A 1 288 ? -19.580 15.089 44.142 1.00 55.47 288 ALA A O 1
ATOM 2273 N N . PHE A 1 289 ? -18.311 13.298 43.679 1.00 51.03 289 PHE A N 1
ATOM 2274 C CA . PHE A 1 289 ? -19.124 12.343 44.434 1.00 51.03 289 PHE A CA 1
ATOM 2275 C C . PHE A 1 289 ? -18.743 12.234 45.924 1.00 51.03 289 PHE A C 1
ATOM 2277 O O . PHE A 1 289 ? -19.496 11.626 46.677 1.00 51.03 289 PHE A O 1
ATOM 2284 N N . GLU A 1 290 ? -17.618 12.817 46.360 1.00 55.06 290 GLU A N 1
ATOM 2285 C CA . GLU A 1 290 ? -17.100 12.717 47.741 1.00 55.06 290 GLU A CA 1
ATOM 2286 C C . GLU A 1 290 ? -17.104 14.056 48.507 1.00 55.06 290 GLU A C 1
ATOM 2288 O O . GLU A 1 290 ? -16.815 14.092 49.702 1.00 55.06 290 GLU A O 1
ATOM 2293 N N . LEU A 1 291 ? -17.433 15.170 47.845 1.00 53.88 291 LEU A N 1
ATOM 2294 C CA . LEU A 1 291 ? -17.478 16.499 48.460 1.00 53.88 291 LEU A CA 1
ATOM 2295 C C . LEU A 1 291 ? -18.784 16.709 49.246 1.00 53.88 291 LEU A C 1
ATOM 2297 O O . LEU A 1 291 ? -19.751 17.278 48.741 1.00 53.88 291 LEU A O 1
ATOM 2301 N N . GLU A 1 292 ? -18.799 16.301 50.515 1.00 57.47 292 GLU A N 1
ATOM 2302 C CA . GLU A 1 292 ? -19.725 16.875 51.496 1.00 57.47 292 GLU A CA 1
ATOM 2303 C C . GLU A 1 292 ? -19.250 18.296 51.826 1.00 57.47 292 GLU A C 1
ATOM 2305 O O . GLU A 1 292 ? -18.230 18.475 52.488 1.00 57.47 292 GLU A O 1
ATOM 2310 N N . LEU A 1 293 ? -19.954 19.321 51.332 1.00 58.81 293 LEU A N 1
ATOM 2311 C CA . LEU A 1 293 ? -19.723 20.706 51.750 1.00 58.81 293 LEU A CA 1
ATOM 2312 C C . LEU A 1 293 ? -20.239 20.868 53.190 1.00 58.81 293 LEU A C 1
ATOM 2314 O O . LEU A 1 293 ? -21.449 20.748 53.397 1.00 58.81 293 LEU A O 1
ATOM 2318 N N . PRO A 1 294 ? -19.371 21.143 54.183 1.00 67.50 294 PRO A N 1
ATOM 2319 C CA . PRO A 1 294 ? -19.825 21.470 55.528 1.00 67.50 294 PRO A CA 1
ATOM 2320 C C . PRO A 1 294 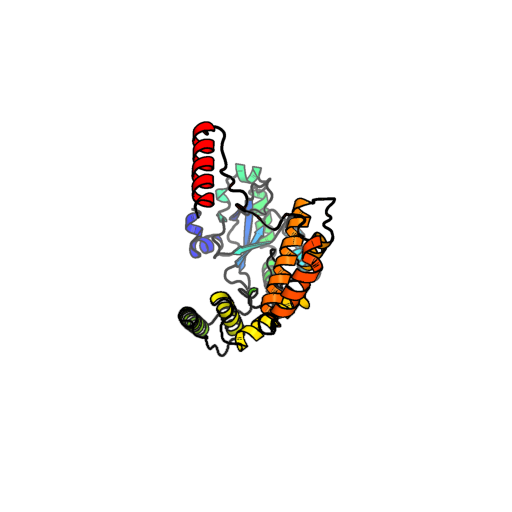? -20.721 22.710 55.502 1.00 67.50 294 PRO A C 1
ATOM 2322 O O . PRO A 1 294 ? -20.523 23.606 54.680 1.00 67.50 294 PRO A O 1
ATOM 2325 N N . ASP A 1 295 ? -21.677 22.791 56.423 1.00 72.62 295 ASP A N 1
ATOM 2326 C CA . ASP A 1 295 ? -22.443 24.018 56.617 1.00 72.62 295 ASP A CA 1
ATOM 2327 C C . ASP A 1 295 ? -21.514 25.131 57.133 1.00 72.62 295 ASP A C 1
ATOM 2329 O O . ASP A 1 295 ? -21.035 25.109 58.270 1.00 72.62 295 ASP A O 1
ATOM 2333 N N . PHE A 1 296 ? -21.211 26.086 56.254 1.00 77.19 296 PHE A N 1
ATOM 2334 C CA . PHE A 1 296 ? -20.330 27.213 56.539 1.00 77.19 296 PHE A CA 1
ATOM 2335 C C . PHE A 1 296 ? -21.085 28.460 57.004 1.00 77.19 296 PHE A C 1
ATOM 2337 O O . PHE A 1 296 ? -20.447 29.499 57.167 1.00 77.19 296 PHE A O 1
ATOM 2344 N N . GLU A 1 297 ? -22.402 28.401 57.224 1.00 76.25 297 GLU A N 1
ATOM 2345 C CA . GLU A 1 297 ? -23.212 29.585 57.540 1.00 76.25 297 GLU A CA 1
ATOM 2346 C C . GLU A 1 297 ? -22.712 30.294 58.812 1.00 76.25 297 GLU A C 1
ATOM 2348 O O . GLU A 1 297 ? -22.467 31.502 58.802 1.00 76.25 297 GLU A O 1
ATOM 2353 N N . ALA A 1 298 ? -22.396 29.528 59.862 1.00 75.50 298 ALA A N 1
ATOM 2354 C CA . ALA A 1 298 ? -21.847 30.063 61.111 1.00 75.50 298 ALA A CA 1
ATOM 2355 C C . ALA A 1 298 ? -20.453 30.705 60.941 1.00 75.50 298 ALA A C 1
ATOM 2357 O O . ALA A 1 298 ? -20.180 31.775 61.486 1.00 75.50 298 ALA A O 1
ATOM 2358 N N . LEU A 1 299 ? -19.574 30.078 60.151 1.00 75.25 299 LEU A N 1
ATOM 2359 C CA . LEU A 1 299 ? -18.222 30.580 59.865 1.00 75.25 299 LEU A CA 1
ATOM 2360 C C . LEU A 1 299 ? -18.249 31.815 58.957 1.00 75.25 299 LEU A C 1
ATOM 2362 O O . LEU A 1 299 ? -17.431 32.723 59.116 1.00 75.25 299 LEU A O 1
ATOM 2366 N N . ALA A 1 300 ? -19.182 31.864 58.005 1.00 74.19 300 ALA A N 1
ATOM 2367 C CA . ALA A 1 300 ? -19.394 33.015 57.139 1.00 74.19 300 ALA A CA 1
ATOM 2368 C C . ALA A 1 300 ? -19.896 34.220 57.944 1.00 74.19 300 ALA A C 1
ATOM 2370 O O . ALA A 1 300 ? -19.398 35.330 57.749 1.00 74.19 300 ALA A O 1
ATOM 2371 N N . GLU A 1 301 ? -20.818 34.005 58.886 1.00 74.81 301 GLU A N 1
ATOM 2372 C CA . GLU A 1 301 ? -21.326 35.059 59.763 1.00 74.81 301 GLU A CA 1
ATOM 2373 C C . GLU A 1 301 ? -20.238 35.592 60.710 1.00 74.81 301 GLU A C 1
ATOM 2375 O O . GLU A 1 301 ? -20.072 36.806 60.860 1.00 74.81 301 GLU A O 1
ATOM 2380 N N . GLU A 1 302 ? -19.444 34.702 61.308 1.00 75.75 302 GLU A N 1
ATOM 2381 C CA . GLU A 1 302 ? -18.334 35.076 62.185 1.00 75.75 302 GLU A CA 1
ATOM 2382 C C . GLU A 1 302 ? -17.254 35.857 61.423 1.00 75.75 302 GLU A C 1
ATOM 2384 O O . GLU A 1 302 ? -16.841 36.939 61.847 1.00 75.75 302 GLU A O 1
ATOM 2389 N N . ARG A 1 303 ? -16.852 35.371 60.245 1.00 74.06 303 ARG A N 1
ATOM 2390 C CA . ARG A 1 303 ? -15.858 36.039 59.396 1.00 74.06 303 ARG A CA 1
ATOM 2391 C C . ARG A 1 303 ? -16.365 37.373 58.857 1.00 74.06 303 ARG A C 1
ATOM 2393 O O . ARG A 1 303 ? -15.585 38.321 58.780 1.00 74.06 303 ARG A O 1
ATOM 2400 N N . TYR A 1 304 ? -17.658 37.480 58.545 1.00 69.12 304 TYR A N 1
ATOM 2401 C CA . TYR A 1 304 ? -18.280 38.761 58.224 1.00 69.12 304 TYR A CA 1
ATOM 2402 C C . TYR A 1 304 ? -18.158 39.720 59.408 1.00 69.12 304 TYR A C 1
ATOM 2404 O O . TYR A 1 304 ? -17.645 40.814 59.223 1.00 69.12 304 TYR A O 1
ATOM 2412 N N . ARG A 1 305 ? -18.530 39.324 60.633 1.00 72.88 305 ARG A N 1
ATOM 2413 C CA . ARG A 1 305 ? -18.418 40.204 61.815 1.00 72.88 305 ARG A CA 1
ATOM 2414 C C . ARG A 1 305 ? -16.979 40.636 62.110 1.00 72.88 305 ARG A C 1
ATOM 2416 O O . ARG A 1 305 ? -16.769 41.797 62.447 1.00 72.88 305 ARG A O 1
ATOM 2423 N N . ILE A 1 306 ? -16.012 39.726 61.988 1.00 75.06 306 ILE A N 1
ATOM 2424 C CA . ILE A 1 306 ? -14.603 39.986 62.323 1.00 75.06 306 ILE A CA 1
ATOM 2425 C C . ILE A 1 306 ? -13.926 40.859 61.260 1.00 75.06 306 ILE A C 1
ATOM 2427 O O . ILE A 1 306 ? -13.226 41.809 61.601 1.00 75.06 306 ILE A O 1
ATOM 2431 N N . SER A 1 307 ? -14.154 40.575 59.977 1.00 61.69 307 SER A N 1
ATOM 2432 C CA . SER A 1 307 ? -13.426 41.209 58.868 1.00 61.69 307 SER A CA 1
ATOM 2433 C C . SER A 1 307 ? -14.236 42.269 58.114 1.00 61.69 307 SER A C 1
ATOM 2435 O O . SER A 1 307 ? -13.757 42.796 57.108 1.00 61.69 307 SER A O 1
ATOM 2437 N N . LYS A 1 308 ? -15.441 42.635 58.582 1.00 61.34 308 LYS A N 1
ATOM 2438 C CA . LYS A 1 308 ? -16.295 43.663 57.948 1.00 61.34 308 LYS A CA 1
ATOM 2439 C C . LYS A 1 308 ? -15.545 44.966 57.664 1.00 61.34 308 LYS A C 1
ATOM 2441 O O . LYS A 1 308 ? -15.733 45.557 56.605 1.00 61.34 308 LYS A O 1
ATOM 2446 N N . GLY A 1 309 ? -14.689 45.393 58.593 1.00 56.19 309 GLY A N 1
ATOM 2447 C CA . GLY A 1 309 ? -13.902 46.624 58.477 1.00 56.19 309 GLY A CA 1
ATOM 2448 C C . GLY A 1 309 ? -12.668 46.524 57.575 1.00 56.19 309 GLY A C 1
ATOM 2449 O O . GLY A 1 309 ? -12.167 47.552 57.134 1.00 56.19 309 GLY A O 1
ATOM 2450 N N . GLU A 1 310 ? -12.187 45.314 57.273 1.00 58.12 310 GLU A N 1
ATOM 2451 C CA . GLU A 1 310 ? -11.012 45.095 56.412 1.00 58.12 310 GLU A CA 1
ATOM 2452 C C . GLU A 1 310 ? -11.387 44.986 54.929 1.00 58.12 310 GLU A C 1
ATOM 2454 O O . GLU A 1 310 ? -10.580 45.300 54.058 1.00 58.12 310 GLU A O 1
ATOM 2459 N N . ILE A 1 311 ? -12.617 44.551 54.632 1.00 52.50 311 ILE A N 1
ATOM 2460 C CA . ILE A 1 311 ? -13.051 44.207 53.269 1.00 52.50 311 ILE A CA 1
ATOM 2461 C C . ILE A 1 311 ? -13.868 45.343 52.619 1.00 52.50 311 ILE A C 1
ATOM 2463 O O . ILE A 1 311 ? -13.948 45.414 51.393 1.00 52.50 311 ILE A O 1
ATOM 2467 N N . ALA A 1 312 ? -14.423 46.288 53.391 1.00 46.19 312 ALA A N 1
ATOM 2468 C CA . ALA A 1 312 ? -15.092 47.464 52.830 1.00 46.19 312 ALA A CA 1
ATOM 2469 C C . ALA A 1 312 ? -15.009 48.698 53.744 1.00 46.19 312 ALA A C 1
ATOM 2471 O O . ALA A 1 312 ? -15.728 48.812 54.731 1.00 46.19 312 ALA A O 1
ATOM 2472 N N . MET A 1 313 ? -14.213 49.693 53.345 1.00 49.56 313 MET A N 1
ATOM 2473 C CA . MET A 1 313 ? -14.259 51.047 53.913 1.00 49.56 313 MET A CA 1
ATOM 2474 C C . MET A 1 313 ? -15.332 51.886 53.198 1.00 49.56 313 MET A C 1
ATOM 2476 O O . MET A 1 313 ? -15.055 52.957 52.662 1.00 49.56 313 MET A O 1
ATOM 2480 N N . VAL A 1 314 ? -16.556 51.362 53.106 1.00 49.34 314 VAL A N 1
ATOM 2481 C CA . VAL A 1 314 ? -17.685 52.053 52.466 1.00 49.34 314 VAL A CA 1
ATOM 2482 C C . VAL A 1 314 ? -18.823 52.149 53.483 1.00 49.34 314 VAL A C 1
ATOM 2484 O O . VAL A 1 314 ? -19.185 51.117 54.048 1.00 49.34 314 VAL A O 1
ATOM 2487 N N . PRO A 1 315 ? -19.367 53.351 53.760 1.00 44.94 315 PRO A N 1
ATOM 2488 C CA . PRO A 1 315 ? -20.421 53.530 54.755 1.00 44.94 315 PRO A CA 1
ATOM 2489 C C . PRO A 1 315 ? -21.649 52.657 54.454 1.00 44.94 315 PRO A C 1
ATOM 2491 O O . PRO A 1 315 ? -22.009 52.454 53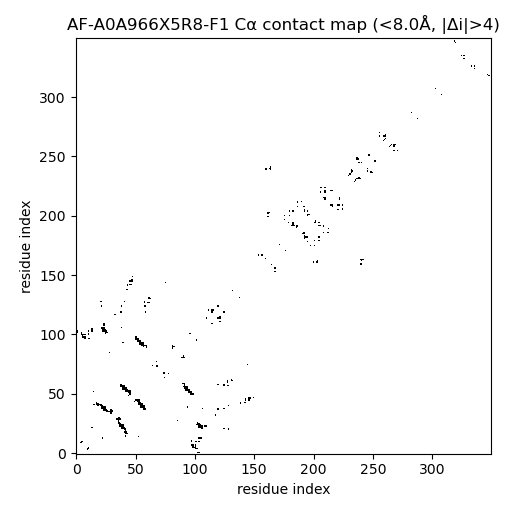.296 1.00 44.94 315 PRO A O 1
ATOM 2494 N N . GLU A 1 316 ? -22.290 52.159 55.517 1.00 48.56 316 GLU A N 1
ATOM 2495 C CA . GLU A 1 316 ? -23.396 51.180 55.512 1.00 48.56 316 GLU A CA 1
ATOM 2496 C C . GLU A 1 316 ? -24.686 51.625 54.805 1.00 48.56 316 GLU A C 1
ATOM 2498 O O . GLU A 1 316 ? -25.630 50.847 54.716 1.00 48.56 316 GLU A O 1
ATOM 2503 N N . ILE A 1 317 ? -24.734 52.838 54.257 1.00 46.97 317 ILE A N 1
ATOM 2504 C CA . ILE A 1 317 ? -25.867 53.314 53.468 1.00 46.97 317 ILE A CA 1
ATOM 2505 C C . ILE A 1 317 ? -25.379 53.510 52.031 1.00 46.97 317 ILE A C 1
ATOM 2507 O O . ILE A 1 317 ? -24.812 54.543 51.678 1.00 46.97 317 ILE A O 1
ATOM 2511 N N . ARG A 1 318 ? -25.572 52.487 51.194 1.00 46.44 318 ARG A N 1
ATOM 2512 C CA . ARG A 1 318 ? -25.497 52.613 49.732 1.00 46.44 318 ARG A CA 1
ATOM 2513 C C . ARG A 1 318 ? -26.921 52.708 49.198 1.00 46.44 318 ARG A C 1
ATOM 2515 O O . ARG A 1 318 ? -27.582 51.684 49.088 1.00 46.44 318 ARG A O 1
ATOM 2522 N N . GLU A 1 319 ? -27.374 53.907 48.842 1.00 48.88 319 GLU A N 1
ATOM 2523 C CA . GLU A 1 319 ? -28.716 54.083 48.256 1.00 48.88 319 GLU A CA 1
ATOM 2524 C C . GLU A 1 319 ? -28.793 53.767 46.752 1.00 48.88 319 GLU A C 1
ATOM 2526 O O . GLU A 1 319 ? -29.879 53.611 46.215 1.00 48.88 319 GLU A O 1
ATOM 2531 N N . ALA A 1 320 ? -27.664 53.581 46.063 1.00 50.19 320 ALA A N 1
ATOM 2532 C CA . ALA A 1 320 ? -27.623 52.923 44.756 1.00 50.19 320 ALA A CA 1
ATOM 2533 C C . ALA A 1 320 ? -26.196 52.455 44.444 1.00 50.19 320 ALA A C 1
ATOM 2535 O O . ALA A 1 320 ? -25.242 53.233 44.497 1.00 50.19 320 ALA A O 1
ATOM 2536 N N . SER A 1 321 ? -26.023 51.181 44.094 1.00 50.91 321 SER A N 1
ATOM 2537 C CA . SER A 1 321 ? -24.789 50.690 43.479 1.00 50.91 321 SER A CA 1
ATOM 2538 C C . SER A 1 321 ? -24.746 51.150 42.022 1.00 50.91 321 SER A C 1
ATOM 2540 O O . SER A 1 321 ? -25.510 50.635 41.216 1.00 50.91 321 SER A O 1
ATOM 2542 N N . HIS A 1 322 ? -23.893 52.134 41.726 1.00 48.97 322 HIS A N 1
ATOM 2543 C CA . HIS A 1 322 ? -23.496 52.634 40.399 1.00 48.97 322 HIS A CA 1
ATOM 2544 C C . HIS A 1 322 ? -24.351 52.134 39.215 1.00 48.97 322 HIS A C 1
ATOM 2546 O O . HIS A 1 322 ? -24.007 51.146 38.566 1.00 48.97 322 HIS A O 1
ATOM 2552 N N . LEU A 1 323 ? -25.444 52.836 38.904 1.00 56.56 323 LEU A N 1
ATOM 2553 C CA . LEU A 1 323 ? -26.103 52.696 37.605 1.00 56.56 323 LEU A CA 1
ATOM 2554 C C . LEU A 1 323 ? -25.221 53.385 36.560 1.00 56.56 323 LEU A C 1
ATOM 2556 O O . LEU A 1 323 ? -25.227 54.605 36.434 1.00 56.56 323 LEU A O 1
ATOM 2560 N N . LEU A 1 324 ? -24.409 52.598 35.857 1.00 55.88 324 LEU A N 1
ATOM 2561 C CA . LEU A 1 324 ? -23.616 53.066 34.724 1.00 55.88 324 LEU A CA 1
ATOM 2562 C C . LEU A 1 324 ? -24.428 52.865 33.443 1.00 55.88 324 LEU A C 1
ATOM 2564 O O . LEU A 1 324 ? -24.564 51.741 32.962 1.00 55.88 324 LEU A O 1
ATOM 2568 N N . LEU A 1 325 ? -24.955 53.955 32.885 1.00 60.62 325 LEU A N 1
ATOM 2569 C CA . LEU A 1 325 ? -25.420 53.970 31.501 1.00 60.62 325 LEU A CA 1
ATOM 2570 C C . LEU A 1 325 ? -24.224 54.304 30.605 1.00 60.62 325 LEU A C 1
ATOM 2572 O O . LEU A 1 325 ? -23.605 55.355 30.738 1.00 60.62 325 LEU A O 1
ATOM 2576 N N . LEU A 1 326 ? -23.865 53.373 29.722 1.00 58.31 326 LEU A N 1
ATOM 2577 C CA . LEU A 1 326 ? -22.762 53.555 28.782 1.00 58.31 326 LEU A CA 1
ATOM 2578 C C . LEU A 1 326 ? -23.217 54.456 27.623 1.00 58.31 326 LEU A C 1
ATOM 2580 O O . LEU A 1 326 ? -24.195 54.147 26.944 1.00 58.31 326 LEU A O 1
ATOM 2584 N N . CYS A 1 327 ? -22.489 55.549 27.395 1.00 65.62 327 CYS A N 1
ATOM 2585 C CA . CYS A 1 327 ? -22.714 56.523 26.325 1.00 65.62 327 CYS A CA 1
ATOM 2586 C C . CYS A 1 327 ? -21.594 56.366 25.275 1.00 65.62 327 CYS A C 1
ATOM 2588 O O . CYS A 1 327 ? -20.410 56.425 25.607 1.00 65.62 327 CYS A O 1
ATOM 2590 N N . GLY A 1 328 ? -21.966 56.041 24.030 1.00 70.31 328 GLY A N 1
ATOM 2591 C CA . GLY A 1 328 ? -21.043 55.881 22.893 1.00 70.31 328 GLY A CA 1
ATOM 2592 C C . GLY A 1 328 ? -20.789 57.199 22.144 1.00 70.31 328 GLY A C 1
ATOM 2593 O O . GLY A 1 328 ? -21.273 58.238 22.560 1.00 70.31 328 GLY A O 1
ATOM 2594 N N . GLN A 1 329 ? -20.063 57.177 21.018 1.00 68.50 329 GLN A N 1
ATOM 2595 C CA . GLN A 1 329 ? -19.653 58.410 20.308 1.00 68.50 329 GLN A CA 1
ATOM 2596 C C . GLN A 1 329 ? -20.801 59.250 19.702 1.00 68.50 329 GLN A C 1
ATOM 2598 O O . GLN A 1 329 ? -20.601 60.439 19.491 1.00 68.50 329 GLN A O 1
ATOM 2603 N N . ASP A 1 330 ? -21.985 58.667 19.474 1.00 67.38 330 ASP A N 1
ATOM 2604 C CA . ASP A 1 330 ? -23.164 59.341 18.889 1.00 67.38 330 ASP A CA 1
ATOM 2605 C C . ASP A 1 330 ? -24.311 59.531 19.909 1.00 67.38 330 ASP A C 1
ATOM 2607 O O . ASP A 1 330 ? -25.490 59.515 19.558 1.00 67.38 330 ASP A O 1
ATOM 2611 N N . CYS A 1 331 ? -23.980 59.618 21.197 1.00 72.56 331 CYS A N 1
ATOM 2612 C CA . CYS A 1 331 ? -24.946 59.698 22.292 1.00 72.56 331 CYS A CA 1
ATOM 2613 C C . CYS A 1 331 ? -25.291 61.156 22.645 1.00 72.56 331 CYS A C 1
ATOM 2615 O O . CYS A 1 331 ? -24.407 62.006 22.726 1.00 72.56 331 CYS A O 1
ATOM 2617 N N . ASP A 1 332 ? -26.581 61.427 22.869 1.00 78.75 332 ASP A N 1
ATOM 2618 C CA . ASP A 1 332 ? -27.067 62.687 23.438 1.00 78.75 332 ASP A CA 1
ATOM 2619 C C . ASP A 1 332 ? -26.912 62.638 24.967 1.00 78.75 332 ASP A C 1
ATOM 2621 O O . ASP A 1 332 ? -27.657 61.948 25.673 1.00 78.75 332 ASP A O 1
ATOM 2625 N N . GLU A 1 333 ? -25.874 63.308 25.469 1.00 77.25 333 GLU A N 1
ATOM 2626 C CA . GLU A 1 333 ? -25.521 63.305 26.892 1.00 77.25 333 GLU A CA 1
ATOM 2627 C C . GLU A 1 333 ? -26.615 63.943 27.763 1.00 77.25 333 GLU A C 1
ATOM 2629 O O . GLU A 1 333 ? -26.866 63.461 28.868 1.00 77.25 333 GLU A O 1
ATOM 2634 N N . GLU A 1 334 ? -27.319 64.962 27.258 1.00 79.94 334 GLU A N 1
ATOM 2635 C CA . GLU A 1 334 ? -28.338 65.702 28.013 1.00 79.94 334 GLU A CA 1
ATOM 2636 C C . GLU A 1 334 ? -29.607 64.853 28.205 1.00 79.94 334 GLU A C 1
ATOM 2638 O O . GLU A 1 334 ? -30.219 64.844 29.278 1.00 79.94 334 GLU A O 1
ATOM 2643 N N . GLU A 1 335 ? -29.978 64.052 27.202 1.00 79.62 335 GLU A N 1
ATOM 2644 C CA . GLU A 1 335 ? -31.069 63.077 27.328 1.00 79.62 335 GLU A CA 1
ATOM 2645 C C . GLU A 1 335 ? -30.727 61.971 28.345 1.00 79.62 335 GLU A C 1
ATOM 2647 O O . GLU A 1 335 ? -31.564 61.588 29.170 1.00 79.62 335 GLU A O 1
ATOM 2652 N N . LYS A 1 336 ? -29.478 61.488 28.340 1.00 79.12 336 LYS A N 1
ATOM 2653 C CA . LYS A 1 336 ? -29.015 60.434 29.259 1.00 79.12 336 LYS A CA 1
ATOM 2654 C C . LYS A 1 336 ? -28.900 60.902 30.704 1.00 79.12 336 LYS A C 1
ATOM 2656 O O . LYS A 1 336 ? -29.197 60.128 31.617 1.00 79.12 336 LYS A O 1
ATOM 2661 N N . GLU A 1 337 ? -28.503 62.148 30.925 1.00 79.00 337 GLU A N 1
ATOM 2662 C CA . GLU A 1 337 ? -28.432 62.737 32.262 1.00 79.00 337 GLU A CA 1
ATOM 2663 C C . GLU A 1 337 ? -29.833 62.889 32.876 1.00 79.00 337 GLU A C 1
ATOM 2665 O O . GLU A 1 337 ? -30.060 62.468 34.012 1.00 79.00 337 GLU A O 1
ATOM 2670 N N . ASN A 1 338 ? -30.813 63.341 32.085 1.00 81.75 338 ASN A N 1
ATOM 2671 C CA . ASN A 1 338 ? -32.218 63.399 32.505 1.00 81.75 338 ASN A CA 1
ATOM 2672 C C . ASN A 1 338 ? -32.798 62.009 32.839 1.00 81.75 338 ASN A C 1
ATOM 2674 O O . ASN A 1 338 ? -33.556 61.857 33.802 1.00 81.75 338 ASN A O 1
ATOM 2678 N N . GLU A 1 339 ? -32.432 60.973 32.078 1.00 79.81 339 GLU A N 1
ATOM 2679 C CA . GLU A 1 339 ? -32.834 59.587 32.352 1.00 79.81 339 GLU A CA 1
ATOM 2680 C C . GLU A 1 339 ? -32.268 59.085 33.696 1.00 79.81 339 GLU A C 1
ATOM 2682 O O . GLU A 1 339 ? -32.986 58.457 34.484 1.00 79.81 339 GLU A O 1
ATOM 2687 N N . LEU A 1 340 ? -31.003 59.409 33.994 1.00 78.31 340 LEU A N 1
ATOM 2688 C CA . LEU A 1 340 ? -30.353 59.073 35.265 1.00 78.31 340 LEU A CA 1
ATOM 2689 C C . LEU A 1 340 ? -30.981 59.808 36.451 1.00 78.31 340 LEU A C 1
ATOM 2691 O O . LEU A 1 340 ? -31.205 59.189 37.495 1.00 78.31 340 LEU A O 1
ATOM 2695 N N . GLU A 1 341 ? -31.303 61.095 36.307 1.00 79.69 341 GLU A N 1
ATOM 2696 C CA . GLU A 1 341 ? -31.988 61.852 37.359 1.00 79.69 341 GLU A CA 1
ATOM 2697 C C . GLU A 1 341 ? -33.396 61.309 37.634 1.00 79.69 341 GLU A C 1
ATOM 2699 O O . GLU A 1 341 ? -33.773 61.133 38.796 1.00 79.69 341 GLU A O 1
ATOM 2704 N N . GLY A 1 342 ? -34.147 60.948 36.588 1.00 80.94 342 GLY A N 1
ATOM 2705 C CA . GLY A 1 342 ? -35.462 60.318 36.730 1.00 80.94 342 GLY A CA 1
ATOM 2706 C C . GLY A 1 342 ? -35.402 58.954 37.428 1.00 80.94 342 GLY A C 1
ATOM 2707 O O . GLY A 1 342 ? -36.225 58.656 38.298 1.00 80.94 342 GLY A O 1
ATOM 2708 N N . LEU A 1 343 ? -34.407 58.126 37.096 1.00 75.62 343 LEU A N 1
ATOM 2709 C CA . LEU A 1 343 ? -34.151 56.849 37.773 1.00 75.62 343 LEU A CA 1
ATOM 2710 C C . LEU A 1 343 ? -33.769 57.048 39.240 1.00 75.62 343 LEU A C 1
ATOM 2712 O O . LEU A 1 343 ? -34.292 56.349 40.108 1.00 75.62 343 LEU A O 1
ATOM 2716 N N . ARG A 1 344 ? -32.906 58.026 39.529 1.00 76.56 344 ARG A N 1
ATOM 2717 C CA . ARG A 1 344 ? -32.511 58.376 40.896 1.00 76.56 344 ARG A CA 1
ATOM 2718 C C . ARG A 1 344 ? -33.712 58.819 41.731 1.00 76.56 344 ARG A C 1
ATOM 2720 O O . ARG A 1 344 ? -33.857 58.347 42.853 1.00 76.56 344 ARG A O 1
ATOM 2727 N N . ALA A 1 345 ? -34.579 59.677 41.193 1.00 76.62 345 ALA A N 1
ATOM 2728 C CA . ALA A 1 345 ? -35.776 60.136 41.896 1.00 76.62 345 ALA A CA 1
ATOM 2729 C C . ALA A 1 345 ? -36.731 58.976 42.228 1.00 76.62 345 ALA A C 1
ATOM 2731 O O . ALA A 1 345 ? -37.197 58.869 43.356 1.00 76.62 345 ALA A O 1
ATOM 2732 N N . ARG A 1 346 ? -36.947 58.048 41.285 1.00 75.75 346 ARG A N 1
ATOM 2733 C CA . ARG A 1 346 ? -37.779 56.852 41.512 1.00 75.75 346 ARG A CA 1
ATOM 2734 C C . ARG A 1 346 ? -37.223 55.917 42.585 1.00 75.75 346 ARG A C 1
ATOM 2736 O O . ARG A 1 346 ? -38.006 55.315 43.300 1.00 75.75 346 ARG A O 1
ATOM 2743 N N . ILE A 1 347 ? -35.900 55.780 42.669 1.00 69.38 347 ILE A N 1
ATOM 2744 C CA . ILE A 1 347 ? -35.244 54.958 43.698 1.00 69.38 347 ILE A CA 1
ATOM 2745 C C . ILE A 1 347 ? -35.369 55.613 45.081 1.00 69.38 347 ILE A C 1
ATOM 2747 O O . ILE A 1 347 ? -35.531 54.911 46.072 1.00 69.38 347 ILE A O 1
ATOM 2751 N N . LEU A 1 348 ? -35.317 56.947 45.152 1.00 69.19 348 LEU A N 1
ATOM 2752 C CA . LEU A 1 348 ? -35.472 57.687 46.410 1.00 69.19 348 LEU A CA 1
ATOM 2753 C C . LEU A 1 348 ? -36.915 57.682 46.939 1.00 69.19 348 LEU A C 1
ATOM 2755 O O . LEU A 1 348 ? -37.109 57.731 48.152 1.00 69.19 348 LEU A O 1
ATOM 2759 N N . ASP A 1 349 ? -37.911 57.597 46.055 1.00 72.75 349 ASP A N 1
ATOM 2760 C CA . ASP A 1 349 ? -39.329 57.529 46.436 1.00 72.75 349 ASP A CA 1
ATOM 2761 C C . ASP A 1 349 ? -39.787 56.127 46.906 1.00 72.75 349 ASP A C 1
ATOM 2763 O O . ASP A 1 349 ? -40.881 56.017 47.470 1.00 72.75 349 ASP A O 1
ATOM 2767 N N . GLY A 1 350 ? -38.954 55.084 46.748 1.00 55.84 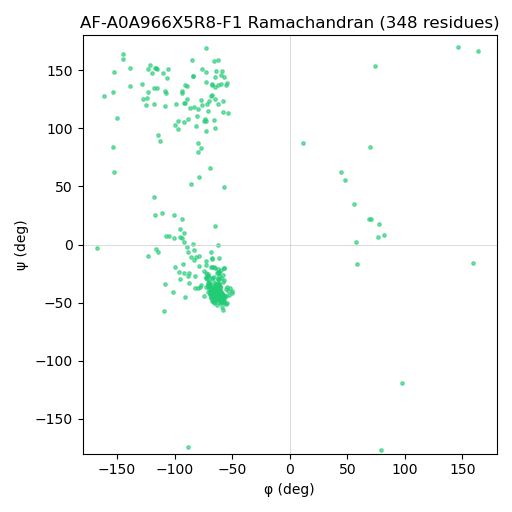350 GLY A N 1
ATOM 2768 C CA . GLY A 1 350 ? -39.211 53.705 47.202 1.00 55.84 350 GLY A CA 1
ATOM 2769 C C . GLY A 1 350 ? -39.689 52.758 46.110 1.00 55.84 350 GLY A C 1
ATOM 2770 O O . GLY A 1 350 ? -40.919 52.692 45.883 1.00 55.84 350 GLY A O 1
#

Secondary structure (DSSP, 8-state):
-GGGGGSHHHHHHHH-STTS--EEEE-TTS-GGGTTEEEEEEEEE-SS-TTEEEEEETTS-THHHHHHTT-HHHHHHHHHHTTSSSSS----EEEEETTS---EEEGGGG-HHHHHHTT--HHHHHHHHHHHHH-HHHHHHHHHHHHHHHHHHHHHGGG--GGG-TTSS-PPPHHHHHHHHHHHHHHHTTPPPP--S-HHHHHHHHHHHHHHTTS-S-HHHHHHHHHHHHHHHHSSSS---S-TTS--HHHHHHHHHS--TTT-HHHHHHHHHHHHHHHHHHHHHHHTTT------HHHHHHHHHHHHHHH--S-S--S---------TT--HHHHHHHHHHHHHHHHT-

Solvent-accessible surface area (backbone atoms only — not comparable to full-atom values): 20802 Å² total; per-residue (Å²): 115,75,79,54,24,69,38,47,66,55,37,45,63,70,49,51,65,64,62,78,57,54,26,30,39,55,43,91,86,37,58,70,87,40,72,19,45,47,46,29,32,34,62,44,71,37,79,84,43,89,52,26,35,37,21,36,30,50,87,46,67,63,69,72,44,57,67,29,71,73,39,72,67,52,39,52,49,49,54,62,62,46,72,65,80,95,77,87,80,82,59,48,67,41,80,46,41,40,84,65,45,58,60,64,44,62,42,78,78,59,42,68,71,54,20,47,76,52,74,59,27,70,69,57,48,51,53,43,52,51,50,54,65,70,42,65,66,54,56,57,52,52,44,56,48,58,49,54,52,50,55,55,50,55,67,72,48,72,86,58,36,68,90,57,31,75,88,48,92,64,79,80,52,76,66,53,52,52,50,51,53,52,34,55,53,30,43,74,72,73,44,84,60,85,72,85,80,59,64,64,59,40,54,51,50,50,53,49,45,44,68,74,54,74,69,55,92,57,62,67,63,49,52,55,49,50,54,50,49,46,49,32,63,70,75,55,55,36,68,70,47,92,55,100,70,66,75,48,52,58,58,48,48,50,55,57,71,66,53,40,69,86,80,45,41,68,65,36,50,55,49,54,50,51,50,54,50,51,52,52,53,47,49,44,73,74,40,64,88,70,66,78,78,73,90,50,65,67,58,52,52,50,49,44,71,72,42,46,75,80,77,47,96,62,75,94,77,73,94,69,83,79,86,78,80,88,75,64,99,88,56,63,63,71,63,52,51,53,52,50,52,53,52,51,53,53,62,74,74,106

Mean predicted aligned error: 17.06 Å

Foldseek 3Di:
DLVVLLDLVVLCVQCPPFLPAKKKFADPQPDVQLVRIFIWGFQAQQQPQNQKTKIFGLVDACVVCVVQVVDPVSNVVVQVVQPPDDDDDDRGIDIDGSNPSTPMGHPCVCPQVNCVSSVNHPVSRVVRSVVVVVPPCPSVVSRVVSVVVVVVVLVVCPPADLVQCPVPPDDDDPVLVVLVVVLVVCLVVLHDRDDDDDPSSVLVSLVVSCVSPVHRPDVPSVVVVVVVVCCQVPVPCHNRHPDPDTPSVVVVVVVLVPDDCVPPVVVNVVVVVVVVVVVVVVCCVVCVVPDPPPPCVVVVVVCCVVCVVVPDPDDPDDLDDDPDDDADPPGDVVVVVVVVVVVSVVSVVD

Radius of gyration: 35.65 Å; Cα contacts (8 Å, |Δi|>4): 296; chains: 1; bounding box: 66×82×92 Å